Protein AF-0000000068182896 (afdb_homodimer)

Organism: Nitrosomonas europaea (strain ATCC 19718 / CIP 103999 / KCTC 2705 / NBRC 14298) (NCBI:txid228410)

Foldseek 3Di:
DPPPPVCVVVCPDPVNVVVVVVVVVVVVVVVVVVVVVVVVPPCVVVVVVVVVVVVVVVVVVVVVLVVQQVVLVVVVAHGDPRSLVVVCVPDDCPDPSNVVVVVVVVVVVVVVVVVVVVVVVVVVVVVVVVVVVVVVVVVVPPPPPPPPPPPDD/DPPPPVCVVVCPDPVNVVVVVVVVVVVVVVVVVVVVVVVVPPCVVVVVVVVVVVVVVVVVVVVVLVVQQVVLVVVVAHGDPRSLVVVCVPDDCPDPSNVVVVVVVVVVVVVVVVVVVVVVVVVVVVVVVVVVVVVVVVVVVPPPPPPPPPPPD

Sequence (306 aa):
MNNIQTNTRDQDSLEYILQLELDNIRLFLELLEHERNLLAAGNLDDLALLVADKDRLIDQFARLDMRRNRFLNAAGLPEGTQGMNAWVSGSDEESTVARDWEELLGLADLAKQLNQTNAVITSSWLQYTRRTLNALHSAAGRPPLYNTKGQTTMNNIQTNTRDQDSLEYILQLELDNIRLFLELLEHERNLLAAGNLDDLALLVADKDRLIDQFARLDMRRNRFLNAAGLPEGTQGMNAWVSGSDEESTVARDWEELLGLADLAKQLNQTNAVITSSWLQYTRRTLNALHSAAGRPPLYNTKGQTT

Secondary structure (DSSP, 8-state):
--------TTTTSHHHHHHHHHHHHHHHHHHHHHHHHHHHH-THHHHHHHHHHHHHHHHHHHHHHHHHHHHHHHTTPPSHHHHHHHHHHTS-TT-HHHHHHHHHHHHHHHHHHHHHHHHHHHHHHHHHHHHHHHHHHHHHTS-SSTT------/--------TTTTSHHHHHHHHHHHHHHHHHHHHHHHHHHHH-THHHHHHHHHHHHHHHHHHHHHHHHHHHHHHHTTPPSHHHHHHHHHHHS-TT-HHHHHHHHHHHHHHHHHHHHHHHHHHHHHHHHHHHHHHHHHHHHHSS-SSTT------

Structure (mmCIF, N/CA/C/O backbone):
data_AF-0000000068182896-model_v1
#
loop_
_entity.id
_entity.type
_entity.pdbx_description
1 polymer 'Flagella synthesis protein FlgN'
#
loop_
_atom_site.group_PDB
_atom_site.id
_atom_site.type_symbol
_atom_site.label_atom_id
_atom_site.label_alt_id
_atom_site.label_comp_id
_atom_site.label_asym_id
_atom_site.label_entity_id
_atom_site.label_seq_id
_atom_site.pdbx_PDB_ins_code
_atom_site.Cartn_x
_atom_site.Cartn_y
_atom_site.Cartn_z
_atom_site.occupancy
_atom_site.B_iso_or_equiv
_atom_site.auth_seq_id
_atom_site.auth_comp_id
_atom_site.auth_asym_id
_atom_site.auth_atom_id
_atom_site.pdbx_PDB_model_num
ATOM 1 N N . MET A 1 1 ? -26.766 -58 -11.938 1 35.41 1 MET A N 1
ATOM 2 C CA . MET A 1 1 ? -26.219 -56.969 -11.086 1 35.41 1 MET A CA 1
ATOM 3 C C . MET A 1 1 ? -25.078 -56.219 -11.781 1 35.41 1 MET A C 1
ATOM 5 O O . MET A 1 1 ? -24.016 -56.812 -12.047 1 35.41 1 MET A O 1
ATOM 9 N N . ASN A 1 2 ? -25.266 -55.406 -12.812 1 34.06 2 ASN A N 1
ATOM 10 C CA . ASN A 1 2 ? -24.391 -54.75 -13.781 1 34.06 2 ASN A CA 1
ATOM 11 C C . ASN A 1 2 ? -23.312 -53.906 -13.094 1 34.06 2 ASN A C 1
ATOM 13 O O . ASN A 1 2 ? -23.625 -53.062 -12.273 1 34.06 2 ASN A O 1
ATOM 17 N N . ASN A 1 3 ? -22.125 -54.5 -12.711 1 35.47 3 ASN A N 1
ATOM 18 C CA . ASN A 1 3 ? -20.969 -53.938 -12.039 1 35.47 3 ASN A CA 1
ATOM 19 C C . ASN A 1 3 ? -20.594 -52.562 -12.633 1 35.47 3 ASN A C 1
ATOM 21 O O . ASN A 1 3 ? -20.172 -52.469 -13.781 1 35.47 3 ASN A O 1
ATOM 25 N N . ILE A 1 4 ? -21.297 -51.562 -12.438 1 39.84 4 ILE A N 1
ATOM 26 C CA . ILE A 1 4 ? -20.938 -50.188 -12.812 1 39.84 4 ILE A CA 1
ATOM 27 C C . ILE A 1 4 ? -19.453 -49.938 -12.508 1 39.84 4 ILE A C 1
ATOM 29 O O . ILE A 1 4 ? -19.062 -49.844 -11.344 1 39.84 4 ILE A O 1
ATOM 33 N N . GLN A 1 5 ? -18.438 -50.75 -13 1 38.94 5 GLN A N 1
ATOM 34 C CA . GLN A 1 5 ? -17.031 -50.375 -12.93 1 38.94 5 GLN A CA 1
ATOM 35 C C . GLN A 1 5 ? -16.844 -48.875 -13.047 1 38.94 5 GLN A C 1
ATOM 37 O O . GLN A 1 5 ? -17.141 -48.281 -14.086 1 38.94 5 GLN A O 1
ATOM 42 N N . THR A 1 6 ? -17.328 -48.094 -12.156 1 41.66 6 THR A N 1
ATOM 43 C CA . THR A 1 6 ? -17.094 -46.656 -12.039 1 41.66 6 THR A CA 1
ATOM 44 C C . THR A 1 6 ? -15.766 -46.281 -12.688 1 41.66 6 THR A C 1
ATOM 46 O O . THR A 1 6 ? -14.727 -46.875 -12.414 1 41.66 6 THR A O 1
ATOM 49 N N . ASN A 1 7 ? -15.617 -45.969 -14 1 40.72 7 ASN A N 1
ATOM 50 C CA . ASN A 1 7 ? -14.523 -45.688 -14.914 1 40.72 7 ASN A CA 1
ATOM 51 C C . ASN A 1 7 ? -13.43 -44.875 -14.234 1 40.72 7 ASN A C 1
ATOM 53 O O . ASN A 1 7 ? -13.438 -43.625 -14.289 1 40.72 7 ASN A O 1
ATOM 57 N N . THR A 1 8 ? -13.047 -44.969 -13 1 48.25 8 THR A N 1
ATOM 58 C CA . THR A 1 8 ? -11.906 -44.5 -12.203 1 48.25 8 THR A CA 1
ATOM 59 C C . THR A 1 8 ? -10.648 -44.406 -13.062 1 48.25 8 THR A C 1
ATOM 61 O O . THR A 1 8 ? -9.742 -43.625 -12.758 1 48.25 8 THR A O 1
ATOM 64 N N . ARG A 1 9 ? -10.484 -45.375 -14.062 1 53.69 9 ARG A N 1
ATOM 65 C CA . ARG A 1 9 ? -9.391 -45.438 -15.023 1 53.69 9 ARG A CA 1
ATOM 66 C C . ARG A 1 9 ? -9.211 -44.062 -15.703 1 53.69 9 ARG A C 1
ATOM 68 O O . ARG A 1 9 ? -8.078 -43.656 -15.969 1 53.69 9 ARG A O 1
ATOM 75 N N . ASP A 1 10 ? -10.414 -43.344 -15.828 1 65 10 ASP A N 1
ATOM 76 C CA . ASP A 1 10 ? -10.484 -42.125 -16.609 1 65 10 ASP A CA 1
ATOM 77 C C . ASP A 1 10 ? -9.859 -40.969 -15.867 1 65 10 ASP A C 1
ATOM 79 O O . ASP A 1 10 ? -9.109 -40.188 -16.438 1 65 10 ASP A O 1
ATOM 83 N N . GLN A 1 11 ? -9.992 -41.062 -14.406 1 70.69 11 GLN A N 1
ATOM 84 C CA . GLN A 1 11 ? -9.484 -39.938 -13.641 1 70.69 11 GLN A CA 1
ATOM 85 C C . GLN A 1 11 ? -7.977 -40.031 -13.445 1 70.69 11 GLN A C 1
ATOM 87 O O . GLN A 1 11 ? -7.324 -39.062 -13.062 1 70.69 11 GLN A O 1
ATOM 92 N N . ASP A 1 12 ? -7.43 -41.219 -13.789 1 80.75 12 ASP A N 1
ATOM 93 C CA . ASP A 1 12 ? -5.992 -41.438 -13.617 1 80.75 12 ASP A CA 1
ATOM 94 C C . ASP A 1 12 ? -5.27 -41.375 -14.961 1 80.75 12 ASP A C 1
ATOM 96 O O . ASP A 1 12 ? -4.059 -41.594 -15.031 1 80.75 12 ASP A O 1
ATOM 100 N N . SER A 1 13 ? -6.023 -41.062 -16.031 1 89.56 13 SER A N 1
ATOM 101 C CA . SER A 1 13 ? -5.375 -41 -17.344 1 89.56 13 SER A CA 1
ATOM 102 C C . SER A 1 13 ? -4.516 -39.75 -17.453 1 89.56 13 SER A C 1
ATOM 104 O O . SER A 1 13 ? -4.773 -38.75 -16.781 1 89.56 13 SER A O 1
ATOM 106 N N . LEU A 1 14 ? -3.518 -39.875 -18.266 1 92.75 14 LEU A N 1
ATOM 107 C CA . LEU A 1 14 ? -2.635 -38.75 -18.531 1 92.75 14 LEU A CA 1
ATOM 108 C C . LEU A 1 14 ? -3.408 -37.594 -19.141 1 92.75 14 LEU A C 1
ATOM 110 O O . LEU A 1 14 ? -3.146 -36.406 -18.812 1 92.75 14 LEU A O 1
ATOM 114 N N . GLU A 1 15 ? -4.387 -37.938 -20.016 1 91.12 15 GLU A N 1
ATOM 115 C CA . GLU A 1 15 ? -5.23 -36.938 -20.641 1 91.12 15 GLU A CA 1
ATOM 116 C C . GLU A 1 15 ? -6.008 -36.125 -19.594 1 91.12 15 GLU A C 1
ATOM 118 O O . GLU A 1 15 ? -6.086 -34.906 -19.672 1 91.12 15 GLU A O 1
ATOM 123 N N . TYR A 1 16 ? -6.508 -36.781 -18.672 1 92.25 16 TYR A N 1
ATOM 124 C CA . TYR A 1 16 ? -7.297 -36.156 -17.609 1 92.25 16 TYR A CA 1
ATOM 125 C C . TYR A 1 16 ? -6.41 -35.312 -16.719 1 92.25 16 TYR A C 1
ATOM 127 O O . TYR A 1 16 ? -6.758 -34.156 -16.391 1 92.25 16 TYR A O 1
ATOM 135 N N . ILE A 1 17 ? -5.293 -35.781 -16.328 1 94.94 17 ILE A N 1
ATOM 136 C CA . ILE A 1 17 ? -4.359 -35.062 -15.461 1 94.94 17 ILE A CA 1
ATOM 137 C C . ILE A 1 17 ? -3.914 -33.75 -16.141 1 94.94 17 ILE A C 1
ATOM 139 O O . ILE A 1 17 ? -3.896 -32.688 -15.508 1 94.94 17 ILE A O 1
ATOM 143 N N . LEU A 1 18 ? -3.572 -33.844 -17.406 1 95.25 18 LEU A N 1
ATOM 144 C CA . LEU A 1 18 ? -3.117 -32.656 -18.141 1 95.25 18 LEU A CA 1
ATOM 145 C C . LEU A 1 18 ? -4.223 -31.625 -18.234 1 95.25 18 LEU A C 1
ATOM 147 O O . LEU A 1 18 ? -3.955 -30.422 -18.188 1 95.25 18 LEU A O 1
ATOM 151 N N . GLN A 1 19 ? -5.469 -32.094 -18.422 1 93.38 19 GLN A N 1
ATOM 152 C CA . GLN A 1 19 ? -6.586 -31.156 -18.453 1 93.38 19 GLN A CA 1
ATOM 153 C C . GLN A 1 19 ? -6.73 -30.406 -17.125 1 93.38 19 GLN A C 1
ATOM 155 O O . GLN A 1 19 ? -6.977 -29.203 -17.109 1 93.38 19 GLN A O 1
ATOM 160 N N . LEU A 1 20 ? -6.555 -31.109 -16.016 1 93.44 20 LEU A N 1
ATOM 161 C CA . LEU A 1 20 ? -6.59 -30.469 -14.695 1 93.44 20 LEU A CA 1
ATOM 162 C C . LEU A 1 20 ? -5.453 -29.469 -14.539 1 93.44 20 LEU A C 1
ATOM 164 O O . LEU A 1 20 ? -5.641 -28.391 -13.969 1 93.44 20 LEU A O 1
ATOM 168 N N . GLU A 1 21 ? -4.242 -29.844 -15.023 1 95.12 21 GLU A N 1
ATOM 169 C CA . GLU A 1 21 ? -3.094 -28.938 -14.953 1 95.12 21 GLU A CA 1
ATOM 170 C C . GLU A 1 21 ? -3.322 -27.688 -15.789 1 95.12 21 GLU A C 1
ATOM 172 O O . GLU A 1 21 ? -2.975 -26.578 -15.359 1 95.12 21 GLU A O 1
ATOM 177 N N . LEU A 1 22 ? -3.934 -27.906 -16.969 1 95.19 22 LEU A N 1
ATOM 178 C CA . LEU A 1 22 ? -4.242 -26.781 -17.828 1 95.19 22 LEU A CA 1
ATOM 179 C C . LEU A 1 22 ? -5.25 -25.844 -17.156 1 95.19 22 LEU A C 1
ATOM 181 O O . LEU A 1 22 ? -5.074 -24.625 -17.172 1 95.19 22 LEU A O 1
ATOM 185 N N . ASP A 1 23 ? -6.285 -26.438 -16.547 1 94.06 23 ASP A N 1
ATOM 186 C CA . ASP A 1 23 ? -7.277 -25.625 -15.836 1 94.06 23 ASP A CA 1
ATOM 187 C C . ASP A 1 23 ? -6.637 -24.859 -14.688 1 94.06 23 ASP A C 1
ATOM 189 O O . ASP A 1 23 ? -6.914 -23.672 -14.492 1 94.06 23 ASP A O 1
ATOM 193 N N . ASN A 1 24 ? -5.789 -25.516 -13.945 1 95.38 24 ASN A N 1
ATOM 194 C CA . ASN A 1 24 ? -5.117 -24.922 -12.797 1 95.38 24 ASN A CA 1
ATOM 195 C C . ASN A 1 24 ? -4.227 -23.75 -13.219 1 95.38 24 ASN A C 1
ATOM 197 O O . ASN A 1 24 ? -4.25 -22.688 -12.586 1 95.38 24 ASN A O 1
ATOM 201 N N . ILE A 1 25 ? -3.447 -23.906 -14.289 1 94.81 25 ILE A N 1
ATOM 202 C CA . ILE A 1 25 ? -2.502 -22.875 -14.695 1 94.81 25 ILE A CA 1
ATOM 203 C C . ILE A 1 25 ? -3.26 -21.672 -15.266 1 94.81 25 ILE A C 1
ATOM 205 O O . ILE A 1 25 ? -2.834 -20.531 -15.109 1 94.81 25 ILE A O 1
ATOM 209 N N . ARG A 1 26 ? -4.387 -21.969 -15.914 1 94.81 26 ARG A N 1
ATOM 210 C CA . ARG A 1 26 ? -5.199 -20.859 -16.422 1 94.81 26 ARG A CA 1
ATOM 211 C C . ARG A 1 26 ? -5.773 -20.031 -15.281 1 94.81 26 ARG A C 1
ATOM 213 O O . ARG A 1 26 ? -5.793 -18.797 -15.359 1 94.81 26 ARG A O 1
ATOM 220 N N . LEU A 1 27 ? -6.18 -20.688 -14.211 1 93.69 27 LEU A N 1
ATOM 221 C CA . LEU A 1 27 ? -6.641 -19.984 -13.016 1 93.69 27 LEU A CA 1
ATOM 222 C C . LEU A 1 27 ? -5.508 -19.188 -12.391 1 93.69 27 LEU A C 1
ATOM 224 O O . LEU A 1 27 ? -5.715 -18.062 -11.938 1 93.69 27 LEU A O 1
ATOM 228 N N . PHE A 1 28 ? -4.328 -19.734 -12.383 1 93.81 28 PHE A N 1
ATOM 229 C CA . PHE A 1 28 ? -3.164 -19.047 -11.844 1 93.81 28 PHE A CA 1
ATOM 230 C C . PHE A 1 28 ? -2.859 -17.781 -12.641 1 93.81 28 PHE A C 1
ATOM 232 O O . PHE A 1 28 ? -2.582 -16.734 -12.07 1 93.81 28 PHE A O 1
ATOM 239 N N . LEU A 1 29 ? -2.918 -17.906 -13.969 1 93.5 29 LEU A N 1
ATOM 240 C CA . LEU A 1 29 ? -2.672 -16.766 -14.844 1 93.5 29 LEU A CA 1
ATOM 241 C C . LEU A 1 29 ? -3.676 -15.648 -14.578 1 93.5 29 LEU A C 1
ATOM 243 O O . LEU A 1 29 ? -3.312 -14.469 -14.57 1 93.5 29 LEU A O 1
ATOM 247 N N . GLU A 1 30 ? -4.902 -16 -14.312 1 91.81 30 GLU A N 1
ATOM 248 C CA . GLU A 1 30 ? -5.922 -15.023 -13.969 1 91.81 30 GLU A CA 1
ATOM 249 C C . GLU A 1 30 ? -5.586 -14.305 -12.664 1 91.81 30 GLU A C 1
ATOM 251 O O . GLU A 1 30 ? -5.758 -13.094 -12.555 1 91.81 30 GLU A O 1
ATOM 256 N N . LEU A 1 31 ? -5.09 -15.078 -11.695 1 90 31 LEU A N 1
ATOM 257 C CA . LEU A 1 31 ? -4.711 -14.5 -10.414 1 90 31 LEU A CA 1
ATOM 258 C C . LEU A 1 31 ? -3.539 -13.539 -10.578 1 90 31 LEU A C 1
ATOM 260 O O . LEU A 1 31 ? -3.49 -12.492 -9.922 1 90 31 LEU A O 1
ATOM 264 N N . LEU A 1 32 ? -2.582 -13.906 -11.484 1 88.69 32 LEU A N 1
ATOM 265 C CA . LEU A 1 32 ? -1.431 -13.039 -11.719 1 88.69 32 LEU A CA 1
ATOM 266 C C . LEU A 1 32 ? -1.86 -11.727 -12.359 1 88.69 32 LEU A C 1
ATOM 268 O O . LEU A 1 32 ? -1.315 -10.664 -12.039 1 88.69 32 LEU A O 1
ATOM 272 N N . GLU A 1 33 ? -2.818 -11.828 -13.219 1 88.19 33 GLU A N 1
ATOM 273 C CA . GLU A 1 33 ? -3.357 -10.617 -13.836 1 88.19 33 GLU A CA 1
ATOM 274 C C . GLU A 1 33 ? -4.078 -9.75 -12.805 1 88.19 33 GLU A C 1
ATOM 276 O O . GLU A 1 33 ? -3.936 -8.523 -12.805 1 88.19 33 GLU A O 1
ATOM 281 N N . HIS A 1 34 ? -4.836 -10.383 -11.977 1 85.06 34 HIS A N 1
ATOM 282 C CA . HIS A 1 34 ? -5.52 -9.68 -10.898 1 85.06 34 HIS A CA 1
ATOM 283 C C . HIS A 1 34 ? -4.527 -8.992 -9.969 1 85.06 34 HIS A C 1
ATOM 285 O O . HIS A 1 34 ? -4.734 -7.844 -9.57 1 85.06 34 HIS A O 1
ATOM 291 N N . GLU A 1 35 ? -3.432 -9.727 -9.641 1 82.06 35 GLU A N 1
ATOM 292 C CA . GLU A 1 35 ? -2.361 -9.18 -8.812 1 82.06 35 GLU A CA 1
ATOM 293 C C . GLU A 1 35 ? -1.771 -7.918 -9.445 1 82.06 35 GLU A C 1
ATOM 295 O O . GLU A 1 35 ? -1.598 -6.906 -8.766 1 82.06 35 GLU A O 1
ATOM 300 N N . ARG A 1 36 ? -1.521 -7.969 -10.711 1 82.44 36 ARG A N 1
ATOM 301 C CA . ARG A 1 36 ? -0.965 -6.824 -11.422 1 82.44 36 ARG A CA 1
ATOM 302 C C . ARG A 1 36 ? -1.894 -5.621 -11.336 1 82.44 36 ARG A C 1
ATOM 304 O O . ARG A 1 36 ? -1.44 -4.496 -11.109 1 82.44 36 ARG A O 1
ATOM 311 N N . ASN A 1 37 ? -3.154 -5.84 -11.445 1 79.06 37 ASN A N 1
ATOM 312 C CA . ASN A 1 37 ? -4.141 -4.766 -11.375 1 79.06 37 ASN A CA 1
ATOM 313 C C . ASN A 1 37 ? -4.18 -4.129 -9.992 1 79.06 37 ASN A C 1
ATOM 315 O O . ASN A 1 37 ? -4.309 -2.908 -9.867 1 79.06 37 ASN A O 1
ATOM 319 N N . LEU A 1 38 ? -4.109 -4.953 -8.945 1 74.88 38 LEU A N 1
ATOM 320 C CA . LEU A 1 38 ? -4.117 -4.461 -7.57 1 74.88 38 LEU A CA 1
ATOM 321 C C . LEU A 1 38 ? -2.873 -3.623 -7.289 1 74.88 38 LEU A C 1
ATOM 323 O O . LEU A 1 38 ? -2.951 -2.594 -6.613 1 74.88 38 LEU A O 1
ATOM 327 N N . LEU A 1 39 ? -1.75 -4.062 -7.793 1 70.75 39 LEU A N 1
ATOM 328 C CA . LEU A 1 39 ? -0.487 -3.363 -7.594 1 70.75 39 LEU A CA 1
ATOM 329 C C . LEU A 1 39 ? -0.481 -2.029 -8.336 1 70.75 39 LEU A C 1
ATOM 331 O O . LEU A 1 39 ? 0.09 -1.049 -7.852 1 70.75 39 LEU A O 1
ATOM 335 N N . ALA A 1 40 ? -1.076 -1.956 -9.461 1 66.88 40 ALA A N 1
ATOM 336 C CA . ALA A 1 40 ? -1.135 -0.744 -10.273 1 66.88 40 ALA A CA 1
ATOM 337 C C . ALA A 1 40 ? -2.09 0.279 -9.664 1 66.88 40 ALA A C 1
ATOM 339 O O . ALA A 1 40 ? -1.914 1.486 -9.844 1 66.88 40 ALA A O 1
ATOM 340 N N . ALA A 1 41 ? -3.117 -0.186 -9.062 1 60.28 41 ALA A N 1
ATOM 341 C CA . ALA A 1 41 ? -4.141 0.689 -8.5 1 60.28 41 ALA A CA 1
ATOM 342 C C . ALA A 1 41 ? -3.664 1.312 -7.188 1 60.28 41 ALA A C 1
ATOM 344 O O . ALA A 1 41 ? -4.297 2.234 -6.668 1 60.28 41 ALA A O 1
ATOM 345 N N . GLY A 1 42 ? -2.631 0.814 -6.613 1 57.47 42 GLY A N 1
ATOM 346 C CA . GLY A 1 42 ? -2.191 1.319 -5.32 1 57.47 42 GLY A CA 1
ATOM 347 C C . GLY A 1 42 ? -2.094 2.832 -5.273 1 57.47 42 GLY A C 1
ATOM 348 O O . GLY A 1 42 ? -1.621 3.459 -6.223 1 57.47 42 GLY A O 1
ATOM 349 N N . ASN A 1 43 ? -2.939 3.479 -4.48 1 61.78 43 ASN A N 1
ATOM 350 C CA . ASN A 1 43 ? -3.195 4.875 -4.145 1 61.78 43 ASN A CA 1
ATOM 351 C C . ASN A 1 43 ? -1.944 5.562 -3.605 1 61.78 43 ASN A C 1
ATOM 353 O O . ASN A 1 43 ? -2.035 6.586 -2.928 1 61.78 43 ASN A O 1
ATOM 357 N N . LEU A 1 44 ? -0.762 5.121 -4.016 1 61.81 44 LEU A N 1
ATOM 358 C CA . LEU A 1 44 ? 0.466 5.695 -3.473 1 61.81 44 LEU A CA 1
ATOM 359 C C . LEU A 1 44 ? 0.664 7.125 -3.971 1 61.81 44 LEU A C 1
ATOM 361 O O . LEU A 1 44 ? 1.156 7.98 -3.232 1 61.81 44 LEU A O 1
ATOM 365 N N . ASP A 1 45 ? 0.203 7.293 -5.191 1 66.94 45 ASP A N 1
ATOM 366 C CA . ASP A 1 45 ? 0.321 8.641 -5.73 1 66.94 45 ASP A CA 1
ATOM 367 C C . ASP A 1 45 ? -0.545 9.625 -4.945 1 66.94 45 ASP A C 1
ATOM 369 O O . ASP A 1 45 ? -0.118 10.742 -4.66 1 66.94 45 ASP A O 1
ATOM 373 N N . ASP A 1 46 ? -1.657 9.125 -4.582 1 72.94 46 ASP A N 1
ATOM 374 C CA . ASP A 1 46 ? -2.551 9.969 -3.795 1 72.94 46 ASP A CA 1
ATOM 375 C C . ASP A 1 46 ? -1.957 10.266 -2.418 1 72.94 46 ASP A C 1
ATOM 377 O O . ASP A 1 46 ? -2.1 11.375 -1.899 1 72.94 46 ASP A O 1
ATOM 381 N N . LEU A 1 47 ? -1.17 9.336 -1.98 1 71.94 47 LEU A N 1
ATOM 382 C CA . LEU A 1 47 ? -0.55 9.523 -0.673 1 71.94 47 LEU A CA 1
ATOM 383 C C . LEU A 1 47 ? 0.604 10.516 -0.755 1 71.94 47 LEU A C 1
ATOM 385 O O . LEU A 1 47 ? 0.784 11.344 0.143 1 71.94 47 LEU A O 1
ATOM 389 N N . ALA A 1 48 ? 1.298 10.438 -1.796 1 71.56 48 ALA A N 1
ATOM 390 C CA . ALA A 1 48 ? 2.408 11.367 -1.99 1 71.56 48 ALA A CA 1
ATOM 391 C C . ALA A 1 48 ? 1.906 12.805 -2.113 1 71.56 48 ALA A C 1
ATOM 393 O O . ALA A 1 48 ? 2.496 13.727 -1.544 1 71.56 48 ALA A O 1
ATOM 394 N N . LEU A 1 49 ? 0.799 12.953 -2.848 1 78.94 49 LEU A N 1
ATOM 395 C CA . LEU A 1 49 ? 0.201 14.281 -2.996 1 7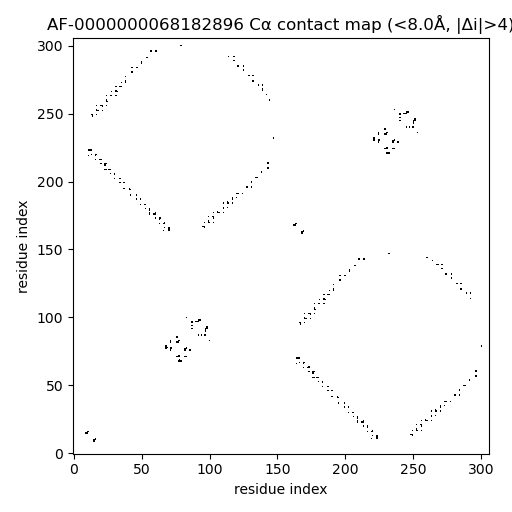8.94 49 LEU A CA 1
ATOM 396 C C . LEU A 1 49 ? -0.329 14.789 -1.66 1 78.94 49 LEU A C 1
ATOM 398 O O . LEU A 1 49 ? -0.175 15.969 -1.337 1 78.94 49 LEU A O 1
ATOM 402 N N . LEU A 1 50 ? -0.856 13.891 -0.895 1 82.31 50 LEU A N 1
ATOM 403 C CA . LEU A 1 50 ? -1.374 14.234 0.424 1 82.31 50 LEU A CA 1
ATOM 404 C C . LEU A 1 50 ? -0.25 14.688 1.348 1 82.31 50 LEU A C 1
ATOM 406 O O . LEU A 1 50 ? -0.398 15.68 2.076 1 82.31 50 LEU A O 1
ATOM 410 N N . VAL A 1 51 ? 0.874 14.086 1.292 1 77.38 51 VAL A N 1
ATOM 411 C CA . VAL A 1 51 ? 2.023 14.43 2.123 1 77.38 51 VAL A CA 1
ATOM 412 C C . VAL A 1 51 ? 2.541 15.812 1.744 1 77.38 51 VAL A C 1
ATOM 414 O O . VAL A 1 51 ? 2.826 16.641 2.617 1 77.38 51 VAL A O 1
ATOM 417 N N . ALA A 1 52 ? 2.539 16.062 0.478 1 81.75 52 ALA A N 1
ATOM 418 C CA . ALA A 1 52 ? 2.996 17.359 -0.001 1 81.75 52 ALA A CA 1
ATOM 419 C C . ALA A 1 52 ? 2.053 18.469 0.447 1 81.75 52 ALA A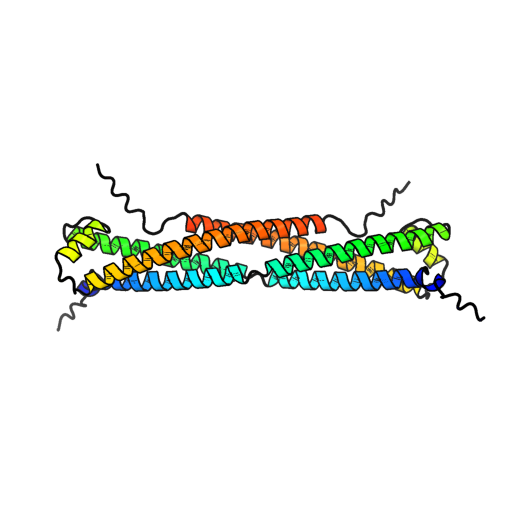 C 1
ATOM 421 O O . ALA A 1 52 ? 2.498 19.547 0.862 1 81.75 52 ALA A O 1
ATOM 422 N N . ASP A 1 53 ? 0.799 18.172 0.358 1 86.69 53 ASP A N 1
ATOM 423 C CA . ASP A 1 53 ? -0.2 19.141 0.78 1 86.69 53 ASP A CA 1
ATOM 424 C C . ASP A 1 53 ? -0.112 19.406 2.283 1 86.69 53 ASP A C 1
ATOM 426 O O . ASP A 1 53 ? -0.21 20.547 2.725 1 86.69 53 ASP A O 1
ATOM 430 N N . LYS A 1 54 ? 0.155 18.406 3.027 1 86.44 54 LYS A N 1
ATOM 431 C CA . LYS A 1 54 ? 0.301 18.562 4.469 1 86.44 54 LYS A CA 1
ATOM 432 C C . LYS A 1 54 ? 1.529 19.406 4.809 1 86.44 54 LYS A C 1
ATOM 434 O O . LYS A 1 54 ? 1.474 20.266 5.68 1 86.44 54 LYS A O 1
ATOM 439 N N . ASP A 1 55 ? 2.598 19.141 4.078 1 83 55 ASP A N 1
ATOM 440 C CA . ASP A 1 55 ? 3.834 19.891 4.289 1 83 55 ASP A CA 1
ATOM 441 C C . ASP A 1 55 ? 3.633 21.375 4.004 1 83 55 ASP A C 1
ATOM 443 O O . ASP A 1 55 ? 4.133 22.234 4.742 1 83 55 ASP A O 1
ATOM 447 N N . ARG A 1 56 ? 2.906 21.625 2.959 1 88.94 56 ARG A N 1
ATOM 448 C CA . ARG A 1 56 ? 2.623 23.016 2.592 1 88.94 56 ARG A CA 1
ATOM 449 C C . ARG A 1 56 ? 1.821 23.719 3.682 1 88.94 56 ARG A C 1
ATOM 451 O O . ARG A 1 56 ? 2.121 24.859 4.043 1 88.94 56 ARG A O 1
ATOM 458 N N . LEU A 1 57 ? 0.863 23.031 4.23 1 91.38 57 LEU A N 1
ATOM 459 C CA . LEU A 1 57 ? 0.015 23.625 5.262 1 91.38 57 LEU A CA 1
ATOM 460 C C . LEU A 1 57 ? 0.783 23.781 6.57 1 91.38 57 LEU A C 1
ATOM 462 O O . LEU A 1 57 ? 0.568 24.75 7.305 1 91.38 57 LEU A O 1
ATOM 466 N N . ILE A 1 58 ? 1.744 22.938 6.84 1 88.56 58 ILE A N 1
ATOM 467 C CA . ILE A 1 58 ? 2.582 23.016 8.031 1 88.56 58 ILE A CA 1
ATOM 468 C C . ILE A 1 58 ? 3.521 24.219 7.918 1 88.56 58 ILE A C 1
ATOM 470 O O . ILE A 1 58 ? 3.699 24.969 8.883 1 88.56 58 ILE A O 1
ATOM 474 N N . ASP A 1 59 ? 4.055 24.344 6.727 1 89.44 59 ASP A N 1
ATOM 475 C CA . ASP A 1 59 ? 4.895 25.516 6.473 1 89.44 59 ASP A CA 1
ATOM 476 C C . ASP A 1 59 ? 4.105 26.812 6.656 1 89.44 59 ASP A C 1
ATOM 478 O O . ASP A 1 59 ? 4.605 27.766 7.234 1 89.44 59 ASP A O 1
ATOM 482 N N . GLN A 1 60 ? 2.875 26.828 6.137 1 92.62 60 GLN A N 1
ATOM 483 C CA . GLN A 1 60 ? 2.012 28 6.281 1 92.62 60 GLN A CA 1
ATOM 484 C C . GLN A 1 60 ? 1.692 28.266 7.75 1 92.62 60 GLN A C 1
ATOM 486 O O . GLN A 1 60 ? 1.628 29.422 8.18 1 92.62 60 GLN A O 1
ATOM 491 N N . PHE A 1 61 ? 1.53 27.25 8.523 1 92.06 61 PHE A N 1
ATOM 492 C CA . PHE A 1 61 ? 1.303 27.391 9.961 1 92.06 61 PHE A CA 1
ATOM 493 C C . PHE A 1 61 ? 2.477 28.078 10.625 1 92.06 61 PHE A C 1
ATOM 495 O O . PHE A 1 61 ? 2.285 29 11.438 1 92.06 61 PHE A O 1
ATOM 502 N N . ALA A 1 62 ? 3.686 27.672 10.273 1 91.25 62 ALA A N 1
ATOM 503 C CA . ALA A 1 62 ? 4.891 28.266 10.852 1 91.25 62 ALA A CA 1
ATOM 504 C C . ALA A 1 62 ? 5.004 29.75 10.516 1 91.25 62 ALA A C 1
ATOM 506 O O . ALA A 1 62 ? 5.34 30.562 11.383 1 91.25 62 ALA A O 1
ATOM 507 N N . ARG A 1 63 ? 4.656 30.062 9.336 1 93.56 63 ARG A N 1
ATOM 508 C CA . ARG A 1 63 ? 4.727 31.453 8.906 1 93.56 63 ARG A CA 1
ATOM 509 C C . ARG A 1 63 ? 3.699 32.312 9.641 1 93.56 63 ARG A C 1
ATOM 511 O O . ARG A 1 63 ? 4.004 33.406 10.07 1 93.56 63 ARG A O 1
ATOM 518 N N . LEU A 1 64 ? 2.527 31.734 9.781 1 94 64 LEU A N 1
ATOM 519 C CA . LEU A 1 64 ? 1.462 32.469 10.453 1 94 64 LEU A CA 1
ATOM 520 C C . LEU A 1 64 ? 1.749 32.594 11.938 1 94 64 LEU A C 1
ATOM 522 O O . LEU A 1 64 ? 1.444 33.625 12.547 1 94 64 LEU A O 1
ATOM 526 N N . ASP A 1 65 ? 2.32 31.594 12.5 1 93.5 65 ASP A N 1
ATOM 527 C CA . ASP A 1 65 ? 2.756 31.641 13.891 1 93.5 65 ASP A CA 1
ATOM 528 C C . ASP A 1 65 ? 3.789 32.75 14.102 1 93.5 65 ASP A C 1
ATOM 530 O O . ASP A 1 65 ? 3.711 33.5 15.07 1 93.5 65 ASP A O 1
ATOM 534 N N . MET A 1 66 ? 4.734 32.844 13.195 1 94.06 66 MET A N 1
ATOM 535 C CA . MET A 1 66 ? 5.754 33.875 13.266 1 94.06 66 MET A CA 1
ATOM 536 C C . MET A 1 66 ? 5.129 35.281 13.164 1 94.06 66 MET A C 1
ATOM 538 O O . MET A 1 66 ? 5.52 36.188 13.891 1 94.06 66 MET A O 1
ATOM 542 N N . ARG A 1 67 ? 4.164 35.375 12.32 1 94.62 67 ARG A N 1
ATOM 543 C CA . ARG A 1 67 ? 3.459 36.656 12.164 1 94.62 67 ARG A CA 1
ATOM 544 C C . ARG A 1 67 ? 2.715 37.031 13.438 1 94.62 67 ARG A C 1
ATOM 546 O O . ARG A 1 67 ? 2.748 38.188 13.875 1 94.62 67 ARG A O 1
ATOM 553 N N . ARG A 1 68 ? 2.051 36.031 14.008 1 95.56 68 ARG A N 1
ATOM 554 C CA . ARG A 1 68 ? 1.325 36.281 15.25 1 95.56 68 ARG A CA 1
ATOM 555 C C . ARG A 1 68 ? 2.275 36.688 16.359 1 95.56 68 ARG A C 1
ATOM 557 O O . ARG A 1 68 ? 1.999 37.656 17.094 1 95.56 68 ARG A O 1
ATOM 564 N N . ASN A 1 69 ? 3.455 36.094 16.391 1 95.38 69 ASN A N 1
ATOM 565 C CA . ASN A 1 69 ? 4.434 36.406 17.438 1 95.38 69 ASN A CA 1
ATOM 566 C C . ASN A 1 69 ? 5.059 37.781 17.219 1 95.38 69 ASN A C 1
ATOM 568 O O . ASN A 1 69 ? 5.352 38.469 18.188 1 95.38 69 ASN A O 1
ATOM 572 N N . ARG A 1 70 ? 5.23 38.125 16.016 1 95.19 70 ARG A N 1
ATOM 573 C CA . ARG A 1 70 ? 5.727 39.469 15.727 1 95.19 70 ARG A CA 1
ATOM 574 C C . ARG A 1 70 ? 4.75 40.531 16.234 1 95.19 70 ARG A C 1
ATOM 576 O O . ARG A 1 70 ? 5.16 41.562 16.797 1 95.19 70 ARG A O 1
ATOM 583 N N . PHE A 1 71 ? 3.49 40.281 16.031 1 94.56 71 PHE A N 1
ATOM 584 C CA . PHE A 1 71 ? 2.461 41.188 16.531 1 94.56 71 PHE A CA 1
ATOM 585 C C . PHE A 1 71 ? 2.521 41.312 18.047 1 94.56 71 PHE A C 1
ATOM 587 O O . PHE A 1 71 ? 2.51 42.406 18.594 1 94.56 71 PHE A O 1
ATOM 594 N N . LEU A 1 72 ? 2.609 40.156 18.672 1 94.94 72 LEU A N 1
ATOM 595 C CA . LEU A 1 72 ? 2.641 40.156 20.125 1 94.94 72 LEU A CA 1
ATOM 596 C C . LEU A 1 72 ? 3.871 40.875 20.656 1 94.94 72 LEU A C 1
ATOM 598 O O . LEU A 1 72 ? 3.77 41.656 21.594 1 94.94 72 LEU A O 1
ATOM 602 N N . ASN A 1 73 ? 4.996 40.625 19.984 1 95.56 73 ASN A N 1
ATOM 603 C CA . ASN A 1 73 ? 6.23 41.312 20.391 1 95.56 73 ASN A CA 1
ATOM 604 C C . ASN A 1 73 ? 6.113 42.812 20.266 1 95.56 73 ASN A C 1
ATOM 606 O O . ASN A 1 73 ? 6.543 43.562 21.156 1 95.56 73 ASN A O 1
ATOM 610 N N . ALA A 1 74 ? 5.512 43.219 19.234 1 95.06 74 ALA A N 1
ATOM 611 C CA . ALA A 1 74 ? 5.312 44.656 19 1 95.06 74 ALA A CA 1
ATOM 612 C C . ALA A 1 74 ? 4.406 45.25 20.078 1 95.06 74 ALA A C 1
ATOM 614 O O . ALA A 1 74 ? 4.535 46.438 20.406 1 95.06 74 ALA A O 1
ATOM 615 N N . ALA A 1 75 ? 3.525 44.438 20.672 1 92.62 75 ALA A N 1
ATOM 616 C CA . ALA A 1 75 ? 2.596 44.875 21.703 1 92.62 75 ALA A CA 1
ATOM 617 C C . ALA A 1 75 ? 3.205 44.75 23.094 1 92.62 75 ALA A C 1
ATOM 619 O O . ALA A 1 75 ? 2.547 45 24.109 1 92.62 75 ALA A O 1
ATOM 620 N N . GLY A 1 76 ? 4.48 44.219 23.188 1 96 76 GLY A N 1
ATOM 621 C CA . GLY A 1 76 ? 5.164 44.062 24.453 1 96 76 GLY A CA 1
ATOM 622 C C . GLY A 1 76 ? 4.766 42.812 25.203 1 96 76 GLY A C 1
ATOM 623 O O . GLY A 1 76 ? 4.91 42.719 26.422 1 96 76 GLY A O 1
ATOM 624 N N . LEU A 1 77 ? 4.133 41.938 24.453 1 95.62 77 LEU A N 1
ATOM 625 C CA . LEU A 1 77 ? 3.67 40.688 25.078 1 95.62 77 LEU A CA 1
ATOM 626 C C . LEU A 1 77 ? 4.598 39.531 24.719 1 95.62 77 LEU A C 1
ATOM 628 O O . LEU A 1 77 ? 5.27 39.562 23.688 1 95.62 77 LEU A O 1
ATOM 632 N N . PRO A 1 78 ? 4.59 38.438 25.594 1 95.81 78 PRO A N 1
ATOM 633 C CA . PRO A 1 78 ? 5.359 37.219 25.234 1 95.81 78 PRO A CA 1
ATOM 634 C C . PRO A 1 78 ? 4.793 36.5 24.016 1 95.81 78 PRO A C 1
ATOM 636 O O . PRO A 1 78 ? 3.633 36.719 23.656 1 95.81 78 PRO A O 1
ATOM 639 N N . GLU A 1 79 ? 5.641 35.781 23.438 1 95.38 79 GLU A N 1
ATOM 640 C CA . GLU A 1 79 ? 5.203 34.969 22.297 1 95.38 79 GLU A CA 1
ATOM 641 C C . GLU A 1 79 ? 4.312 33.812 22.75 1 95.38 79 GLU A C 1
ATOM 643 O O . GLU A 1 79 ? 4.266 33.5 23.938 1 95.38 79 GLU A O 1
ATOM 648 N N . GLY A 1 80 ? 3.57 33.281 21.812 1 93.69 80 GLY A N 1
ATOM 649 C CA . GLY A 1 80 ? 2.838 32.031 22.016 1 93.69 80 GLY A CA 1
ATOM 650 C C . GLY A 1 80 ? 1.587 32.219 22.859 1 93.69 80 GLY A C 1
ATOM 651 O O . GLY A 1 80 ? 0.979 33.281 22.859 1 93.69 80 GLY A O 1
ATOM 652 N N . THR A 1 81 ? 1.194 31.156 23.453 1 94.06 81 THR A N 1
ATOM 653 C CA . THR A 1 81 ? -0.067 31.078 24.172 1 94.06 81 THR A CA 1
ATOM 654 C C . THR A 1 81 ? -0.092 32.062 25.328 1 94.06 81 THR A C 1
ATOM 656 O O . THR A 1 81 ? -1.124 32.688 25.609 1 94.06 81 THR A O 1
ATOM 659 N N . GLN A 1 82 ? 1.03 32.25 25.984 1 94.38 82 GLN A N 1
ATOM 660 C CA . GLN A 1 82 ? 1.095 33.188 27.094 1 94.38 82 GLN A CA 1
ATOM 661 C C . GLN A 1 82 ? 0.758 34.594 26.641 1 94.38 82 GLN A C 1
ATOM 663 O O . GLN A 1 82 ? -0.024 35.312 27.281 1 94.38 82 GLN A O 1
ATOM 668 N N . GLY A 1 83 ? 1.415 34.969 25.516 1 96 83 GLY A N 1
ATOM 669 C CA . GLY A 1 83 ? 1.131 36.281 24.969 1 96 83 GLY A CA 1
ATOM 670 C C . GLY A 1 83 ? -0.302 36.438 24.5 1 96 83 GLY A C 1
ATOM 671 O O . GLY A 1 83 ? -0.933 37.469 24.734 1 96 83 GLY A O 1
ATOM 672 N N . MET A 1 84 ? -0.81 35.438 23.891 1 95.38 84 MET A N 1
ATOM 673 C CA . MET A 1 84 ? -2.191 35.469 23.422 1 95.38 84 MET A CA 1
ATOM 674 C C . MET A 1 84 ? -3.166 35.531 24.594 1 95.38 84 MET A C 1
ATOM 676 O O . MET A 1 84 ? -4.125 36.312 24.547 1 95.38 84 MET A O 1
ATOM 680 N N . ASN A 1 85 ? -2.922 34.781 25.609 1 93.19 85 ASN A N 1
ATOM 681 C CA . ASN A 1 85 ? -3.779 34.844 26.797 1 93.19 85 ASN A CA 1
ATOM 682 C C . ASN A 1 85 ? -3.762 36.219 27.453 1 93.19 85 ASN A C 1
ATOM 684 O O . ASN A 1 85 ? -4.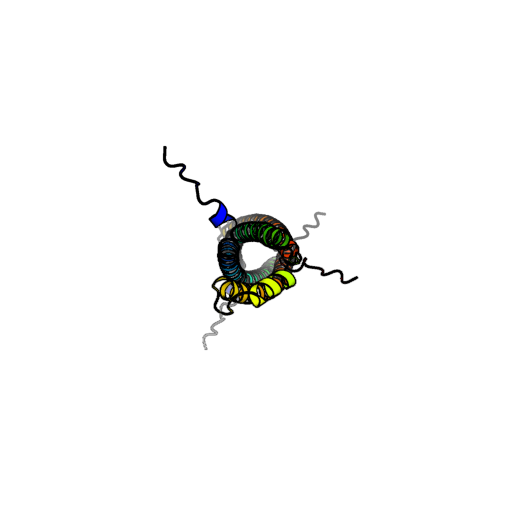801 36.719 27.891 1 93.19 85 ASN A O 1
ATOM 688 N N . ALA A 1 86 ? -2.605 36.781 27.516 1 93.69 86 ALA A N 1
ATOM 689 C CA . ALA A 1 86 ? -2.486 38.125 28.062 1 93.69 86 ALA A CA 1
ATOM 690 C C . ALA A 1 86 ? -3.295 39.125 27.234 1 93.69 86 ALA A C 1
ATOM 692 O O . ALA A 1 86 ? -3.973 40 27.781 1 93.69 86 ALA A O 1
ATOM 693 N N . TRP A 1 87 ? -3.195 38.969 25.906 1 92.69 87 TRP A N 1
ATOM 694 C CA . TRP A 1 87 ? -3.938 39.844 25 1 92.69 87 TRP A CA 1
ATOM 695 C C . TRP A 1 87 ? -5.441 39.719 25.219 1 92.69 87 TRP A C 1
ATOM 697 O O . TRP A 1 87 ? -6.156 40.719 25.359 1 92.69 87 TRP A O 1
ATOM 707 N N . VAL A 1 88 ? -5.918 38.531 25.25 1 91.75 88 VAL A N 1
ATOM 708 C CA . VAL A 1 88 ? -7.34 38.219 25.359 1 91.75 88 VAL A CA 1
ATOM 709 C C . VAL A 1 88 ? -7.863 38.656 26.719 1 91.75 88 VAL A C 1
ATOM 711 O O . VAL A 1 88 ? -9 39.125 26.844 1 91.75 88 VAL A O 1
ATOM 714 N N . SER A 1 89 ? -7.027 38.5 27.75 1 89.56 89 SER A N 1
ATOM 715 C CA . SER A 1 89 ? -7.434 38.875 29.094 1 89.56 89 SER A CA 1
ATOM 716 C C . SER A 1 89 ? -7.641 40.406 29.172 1 89.56 89 SER A C 1
ATOM 718 O O . SER A 1 89 ? -8.422 40.875 30 1 89.56 89 SER A O 1
ATOM 720 N N . GLY A 1 90 ? -6.852 41.125 28.344 1 84.31 90 GLY A N 1
ATOM 721 C CA . GLY A 1 90 ? -6.973 42.562 28.344 1 84.31 90 GLY A CA 1
ATOM 722 C C . GLY A 1 90 ? -8.086 43.062 27.438 1 84.31 90 GLY A C 1
ATOM 723 O O . GLY A 1 90 ? -8.383 44.281 27.422 1 84.31 90 GLY A O 1
ATOM 724 N N . SER A 1 91 ? -8.594 42.156 26.719 1 78.12 91 SER A N 1
ATOM 725 C CA . SER A 1 91 ? -9.664 42.5 25.781 1 78.12 91 SER A CA 1
ATOM 726 C C . SER A 1 91 ? -11.016 42 26.281 1 78.12 91 SER A C 1
ATOM 728 O O . SER A 1 91 ? -11.086 41.281 27.281 1 78.12 91 SER A O 1
ATOM 730 N N . ASP A 1 92 ? -12.148 42.562 25.641 1 75.56 92 ASP A N 1
ATOM 731 C CA . ASP A 1 92 ? -13.469 42.031 25.969 1 75.56 92 ASP A CA 1
ATOM 732 C C . ASP A 1 92 ? -13.57 40.562 25.625 1 75.56 92 ASP A C 1
ATOM 734 O O . ASP A 1 92 ? -13.117 40.125 24.562 1 75.56 92 ASP A O 1
ATOM 738 N N . GLU A 1 93 ? -13.922 39.812 26.625 1 68.06 93 GLU A N 1
ATOM 739 C CA . GLU A 1 93 ? -14.039 38.344 26.469 1 68.06 93 GLU A CA 1
ATOM 740 C C . GLU A 1 93 ? -14.812 38 25.203 1 68.06 93 GLU A C 1
ATOM 742 O O . GLU A 1 93 ? -14.562 36.938 24.594 1 68.06 93 GLU A O 1
ATOM 747 N N . GLU A 1 94 ? -15.586 38.969 24.875 1 73.12 94 GLU A N 1
ATOM 748 C CA . GLU A 1 94 ? -16.438 38.688 23.734 1 73.12 94 GLU A CA 1
ATOM 749 C C . GLU A 1 94 ? -15.82 39.188 22.438 1 73.12 94 GLU A C 1
ATOM 751 O O . GLU A 1 94 ? -16.469 39.156 21.375 1 73.12 94 GLU A O 1
ATOM 756 N N . SER A 1 95 ? -14.531 39.438 22.547 1 85.56 95 SER A N 1
ATOM 757 C CA . SER A 1 95 ? -13.906 39.938 21.328 1 85.56 95 SER A CA 1
ATOM 758 C C . SER A 1 95 ? -13.734 38.844 20.281 1 85.56 95 SER A C 1
ATOM 760 O O . SER A 1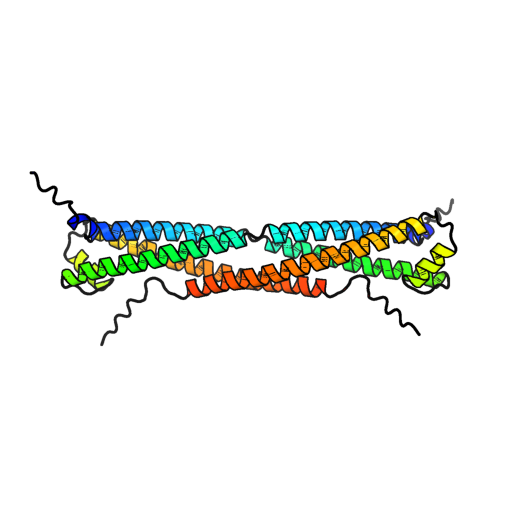 95 ? -13.648 37.656 20.625 1 85.56 95 SER A O 1
ATOM 762 N N . THR A 1 96 ? -13.789 39.219 19.047 1 89.19 96 THR A N 1
ATOM 763 C CA . THR A 1 96 ? -13.578 38.344 17.922 1 89.19 96 THR A CA 1
ATOM 764 C C . THR A 1 96 ? -12.25 37.594 18.062 1 89.19 96 THR A C 1
ATOM 766 O O . THR A 1 96 ? -12.172 36.406 17.797 1 89.19 96 THR A O 1
ATOM 769 N N . VAL A 1 97 ? -11.305 38.281 18.609 1 93 97 VAL A N 1
ATOM 770 C CA . VAL A 1 97 ? -9.977 37.688 18.766 1 93 97 VAL A CA 1
ATOM 771 C C . VAL A 1 97 ? -10.023 36.562 19.812 1 93 97 VAL A C 1
ATOM 773 O O . VAL A 1 97 ? -9.461 35.5 19.609 1 93 97 VAL A O 1
ATOM 776 N N . ALA A 1 98 ? -10.695 36.875 20.938 1 92.81 98 ALA A N 1
ATOM 777 C CA . ALA A 1 98 ? -10.797 35.875 22 1 92.81 98 ALA A CA 1
ATOM 778 C C . ALA A 1 98 ? -11.516 34.625 21.5 1 92.81 98 ALA A C 1
ATOM 780 O O . ALA A 1 98 ? -11.062 33.5 21.75 1 92.81 98 ALA A O 1
ATOM 781 N N . ARG A 1 99 ? -12.547 34.781 20.812 1 92 99 ARG A N 1
ATOM 782 C CA . ARG A 1 99 ? -13.32 33.656 20.281 1 92 99 ARG A CA 1
ATOM 783 C C . ARG A 1 99 ? -12.508 32.844 19.266 1 92 99 ARG A C 1
ATOM 785 O O . ARG A 1 99 ? -12.469 31.625 19.328 1 92 99 ARG A O 1
ATOM 792 N N . ASP A 1 100 ? -11.859 33.625 18.359 1 93.81 100 ASP A N 1
ATOM 793 C CA . ASP A 1 100 ? -11.078 32.938 17.312 1 93.81 100 ASP A CA 1
ATOM 794 C C . ASP A 1 100 ? -9.898 32.188 17.906 1 93.81 100 ASP A C 1
ATOM 796 O O . ASP A 1 100 ? -9.547 31.109 17.438 1 93.81 100 ASP A O 1
ATOM 800 N N . TRP A 1 101 ? -9.312 32.719 18.953 1 95 101 TRP A N 1
ATOM 801 C CA . TRP A 1 101 ? -8.18 32.094 19.594 1 95 101 TRP A CA 1
ATOM 802 C C . TRP A 1 101 ? -8.609 30.797 20.281 1 95 101 TRP A C 1
ATOM 804 O O . TRP A 1 101 ? -7.969 29.75 20.125 1 95 101 TRP A O 1
ATOM 814 N N . GLU A 1 102 ? -9.695 30.859 20.969 1 92.81 102 GLU A N 1
ATOM 815 C CA . GLU A 1 102 ? -10.227 29.672 21.609 1 92.81 102 GLU A CA 1
ATOM 816 C C . GLU A 1 102 ? -10.562 28.578 20.594 1 92.81 102 GLU A C 1
ATOM 818 O O . GLU A 1 102 ? -10.258 27.406 20.812 1 92.81 102 GLU A O 1
ATOM 823 N N . GLU A 1 103 ? -11.156 29.016 19.531 1 94.44 103 GLU A N 1
ATOM 824 C CA . GLU A 1 103 ? -11.484 28.062 18.469 1 94.44 103 GLU A CA 1
ATOM 825 C C . GLU A 1 103 ? -10.227 27.438 17.875 1 94.44 103 GLU A C 1
ATOM 827 O O . GLU A 1 103 ? -10.172 26.234 17.641 1 94.44 103 GLU A O 1
ATOM 832 N N . LEU A 1 104 ? -9.219 28.25 17.609 1 95.81 104 LEU A N 1
ATOM 833 C CA . LEU A 1 104 ? -7.961 27.781 17.062 1 95.81 104 LEU A CA 1
ATOM 834 C C . LEU A 1 104 ? -7.32 26.734 17.969 1 95.81 104 LEU A C 1
ATOM 836 O O . LEU A 1 104 ? -6.855 25.688 17.5 1 95.81 104 LEU A O 1
ATOM 840 N N . LEU A 1 105 ? -7.324 27.031 19.266 1 94.94 105 LEU A N 1
ATOM 841 C CA . LEU A 1 105 ? -6.746 26.094 20.234 1 94.94 105 LEU A CA 1
ATOM 842 C C . LEU A 1 105 ? -7.496 24.766 20.203 1 94.94 105 LEU A C 1
ATOM 844 O O . LEU A 1 105 ? -6.875 23.703 20.25 1 94.94 105 LEU A O 1
ATOM 848 N N . G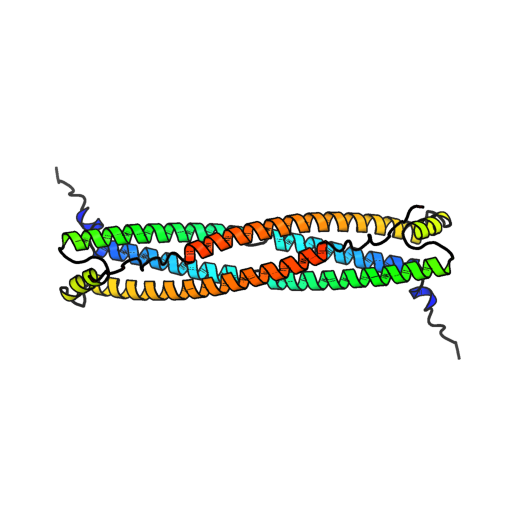LY A 1 106 ? -8.812 24.875 20.141 1 94.31 106 GLY A N 1
ATOM 849 C CA . GLY A 1 106 ? -9.617 23.656 20.047 1 94.31 106 GLY A CA 1
ATOM 850 C C . GLY A 1 106 ? -9.336 22.844 18.797 1 94.31 106 GLY A C 1
ATOM 851 O O . GLY A 1 106 ? -9.18 21.625 18.875 1 94.31 106 GLY A O 1
ATOM 852 N N . LEU A 1 107 ? -9.281 23.5 17.688 1 94.12 107 LEU A N 1
ATOM 853 C CA . LEU A 1 107 ? -9.039 22.828 16.422 1 94.12 107 LEU A CA 1
ATOM 854 C C . LEU A 1 107 ? -7.625 22.266 16.359 1 94.12 107 LEU A C 1
ATOM 856 O O . LEU A 1 107 ? -7.402 21.203 15.789 1 94.12 107 LEU A O 1
ATOM 860 N N . ALA A 1 108 ? -6.676 22.984 16.922 1 93.44 108 ALA A N 1
ATOM 861 C CA . ALA A 1 108 ? -5.301 22.5 16.984 1 93.44 108 ALA A CA 1
ATOM 862 C C . ALA A 1 108 ? -5.219 21.203 17.781 1 93.44 108 ALA A C 1
ATOM 864 O O . ALA A 1 108 ? -4.512 20.266 17.391 1 93.44 108 ALA A O 1
ATOM 865 N N . ASP A 1 109 ? -5.938 21.188 18.844 1 93 109 ASP A N 1
ATOM 866 C CA . ASP A 1 109 ? -5.98 19.969 19.672 1 93 109 ASP A CA 1
ATOM 867 C C . ASP A 1 109 ? -6.609 18.812 18.891 1 93 109 ASP A C 1
ATOM 869 O O . ASP A 1 109 ? -6.105 17.688 18.938 1 93 109 ASP A O 1
ATOM 873 N N . LEU A 1 110 ? -7.652 19.094 18.234 1 92.31 110 LEU A N 1
ATOM 874 C CA . LEU A 1 110 ? -8.312 18.078 17.422 1 92.31 110 LEU A CA 1
ATOM 875 C C . LEU A 1 110 ? -7.383 17.562 16.328 1 92.31 110 LEU A C 1
ATOM 877 O O . LEU A 1 110 ? -7.297 16.359 16.094 1 92.31 110 LEU A O 1
ATOM 881 N N . ALA A 1 111 ? -6.711 18.422 15.664 1 91.69 111 ALA A N 1
ATOM 882 C CA . ALA A 1 111 ? -5.766 18.062 14.609 1 91.69 111 ALA A CA 1
ATOM 883 C C . ALA A 1 111 ? -4.66 17.156 15.156 1 91.69 111 ALA A C 1
ATOM 885 O O . ALA A 1 111 ? -4.281 16.172 14.516 1 91.69 111 ALA A O 1
ATOM 886 N N . LYS A 1 112 ? -4.191 17.5 16.344 1 90.81 112 LYS A N 1
ATOM 887 C CA . LYS A 1 112 ? -3.16 16.688 16.984 1 90.81 112 LYS A CA 1
ATOM 888 C C . LYS A 1 112 ? -3.654 15.266 17.234 1 90.81 112 LYS A C 1
ATOM 890 O O . LYS A 1 112 ? -2.953 14.297 16.938 1 90.81 112 LYS A O 1
ATOM 895 N N . GLN A 1 113 ? -4.809 15.141 17.703 1 90.19 113 GLN A N 1
ATOM 896 C CA . GLN A 1 113 ? -5.387 13.836 18 1 90.19 113 GLN A CA 1
ATOM 897 C C . GLN A 1 113 ? -5.586 13.016 16.734 1 90.19 113 GLN A C 1
ATOM 899 O O . GLN A 1 113 ? -5.227 11.844 16.688 1 90.19 113 GLN A O 1
ATOM 904 N N . LEU A 1 114 ? -6.145 13.703 15.742 1 87.5 114 LEU A N 1
ATOM 905 C CA . LEU A 1 114 ? -6.398 13.016 14.477 1 87.5 114 LEU A CA 1
ATOM 906 C C . LEU A 1 114 ? -5.09 12.594 13.82 1 87.5 114 LEU A C 1
ATOM 908 O O . LEU A 1 114 ? -4.988 11.484 13.289 1 87.5 114 LEU A O 1
ATOM 912 N N . ASN A 1 115 ? -4.121 13.422 13.898 1 85.44 115 ASN A N 1
ATOM 913 C CA . ASN A 1 115 ? -2.814 13.102 13.336 1 85.44 115 ASN A CA 1
ATOM 914 C C . ASN A 1 115 ? -2.172 11.914 14.047 1 85.44 115 ASN A C 1
ATOM 916 O O . ASN A 1 115 ? -1.588 11.039 13.406 1 85.44 115 ASN A O 1
ATOM 920 N N . GLN A 1 116 ? -2.348 11.859 15.352 1 85.56 116 GLN A N 1
ATOM 921 C CA . GLN A 1 116 ? -1.813 10.742 16.125 1 85.56 116 GLN A CA 1
ATOM 922 C C . GLN A 1 116 ? -2.51 9.438 15.766 1 85.56 116 GLN A C 1
ATOM 924 O O . GLN A 1 116 ? -1.858 8.398 15.625 1 85.56 116 GLN A O 1
ATOM 929 N N . THR A 1 117 ? -3.736 9.555 15.617 1 84.12 117 THR A N 1
ATOM 930 C CA . THR A 1 117 ? -4.512 8.375 15.242 1 84.12 117 THR A CA 1
ATOM 931 C C . THR A 1 117 ? -4.098 7.883 13.859 1 84.12 117 THR A C 1
ATOM 933 O O . THR A 1 117 ? -3.857 6.688 13.664 1 84.12 117 THR A O 1
ATOM 936 N N . ASN A 1 118 ? -3.969 8.805 12.938 1 81.31 118 ASN A N 1
ATOM 937 C CA . ASN A 1 118 ? -3.555 8.453 11.586 1 81.31 118 ASN A CA 1
ATOM 938 C C . ASN A 1 118 ? -2.162 7.836 11.562 1 81.31 118 ASN A C 1
ATOM 940 O O . ASN A 1 118 ? -1.896 6.918 10.789 1 81.31 118 ASN A O 1
ATOM 944 N N . ALA A 1 119 ? -1.297 8.367 12.438 1 79.5 119 ALA A N 1
ATOM 945 C CA . ALA A 1 119 ? 0.059 7.832 12.523 1 79.5 119 ALA A CA 1
ATOM 946 C C . ALA A 1 119 ? 0.045 6.371 12.961 1 79.5 119 ALA A C 1
ATOM 948 O O . ALA A 1 119 ? 0.792 5.551 12.43 1 79.5 119 ALA A O 1
ATOM 949 N N . VAL A 1 120 ? -0.833 6.082 13.891 1 79.81 120 VAL A N 1
ATOM 950 C CA . VAL A 1 120 ? -0.951 4.715 14.391 1 79.81 120 VAL A CA 1
ATOM 951 C C . VAL A 1 120 ? -1.483 3.805 13.289 1 79.81 120 VAL A C 1
ATOM 953 O O . VAL A 1 120 ? -0.959 2.711 13.07 1 79.81 120 VAL A O 1
ATOM 956 N N . ILE A 1 121 ? -2.441 4.266 12.586 1 76.31 121 ILE A N 1
ATOM 957 C CA . ILE A 1 121 ? -3.027 3.502 11.492 1 76.31 121 ILE A CA 1
ATOM 958 C C . ILE A 1 121 ? -1.979 3.275 10.398 1 76.31 121 ILE A C 1
ATOM 960 O O . ILE A 1 121 ? -1.837 2.162 9.891 1 76.31 121 ILE A O 1
ATOM 964 N N . THR A 1 122 ? -1.286 4.297 10.039 1 75.69 122 THR A N 1
ATOM 965 C CA . THR A 1 122 ? -0.251 4.211 9.016 1 75.69 122 THR A CA 1
ATOM 966 C C . THR A 1 122 ? 0.814 3.191 9.414 1 75.69 122 THR A C 1
ATOM 968 O O . THR A 1 122 ? 1.218 2.361 8.594 1 75.69 122 THR A O 1
ATOM 971 N N . SER A 1 123 ? 1.229 3.279 10.688 1 76.44 123 SER A N 1
ATOM 972 C CA . SER A 1 123 ? 2.25 2.352 11.164 1 76.44 123 SER A CA 1
ATOM 973 C C . SER A 1 123 ? 1.762 0.909 11.102 1 76.44 123 SER A C 1
ATOM 975 O O . SER A 1 123 ? 2.498 0.019 10.664 1 76.44 123 SER A O 1
ATOM 977 N N . SER A 1 124 ? 0.577 0.705 11.5 1 75 124 SER A N 1
ATOM 978 C CA . SER A 1 124 ? -0.011 -0.63 11.445 1 75 124 SER A CA 1
ATOM 979 C C . SER A 1 124 ? -0.166 -1.112 10.008 1 75 124 SER A C 1
ATOM 981 O O . SER A 1 124 ? 0.092 -2.279 9.711 1 75 124 SER A O 1
ATOM 983 N N . TRP A 1 125 ? -0.61 -0.173 9.203 1 70.56 125 TRP A N 1
ATOM 984 C CA . TRP A 1 125 ? -0.789 -0.48 7.789 1 70.56 125 TRP A CA 1
ATOM 985 C C . TRP A 1 125 ? 0.538 -0.867 7.145 1 70.56 125 TRP A C 1
ATOM 987 O O . TRP A 1 125 ? 0.606 -1.833 6.379 1 70.56 125 TRP A O 1
ATOM 997 N N . LEU A 1 126 ? 1.553 -0.153 7.457 1 69.69 126 LEU A N 1
ATOM 998 C CA . LEU A 1 126 ? 2.883 -0.433 6.93 1 69.69 126 LEU A CA 1
ATOM 999 C C . LEU A 1 126 ? 3.365 -1.811 7.367 1 69.69 126 LEU A C 1
ATOM 1001 O O . LEU A 1 126 ? 3.908 -2.57 6.562 1 69.69 126 LEU A O 1
ATOM 1005 N N . GLN A 1 127 ? 3.164 -2.119 8.602 1 73.25 127 GLN A N 1
ATOM 1006 C CA . GLN A 1 127 ? 3.578 -3.418 9.117 1 73.25 127 GLN A CA 1
ATOM 1007 C C . GLN A 1 127 ? 2.834 -4.555 8.422 1 73.25 127 GLN A C 1
ATOM 1009 O O . GLN A 1 127 ? 3.438 -5.559 8.047 1 73.25 127 GLN A O 1
ATOM 1014 N N . TYR A 1 128 ? 1.611 -4.359 8.281 1 70.56 128 TYR A N 1
ATOM 1015 C CA . TYR A 1 128 ? 0.789 -5.359 7.613 1 70.56 128 TYR A CA 1
ATOM 1016 C C . TYR A 1 128 ? 1.206 -5.527 6.156 1 70.56 128 TYR A C 1
ATOM 1018 O O . TYR A 1 128 ? 1.32 -6.652 5.66 1 70.56 128 TYR A O 1
ATOM 1026 N N . THR A 1 129 ? 1.35 -4.43 5.445 1 68.56 129 THR A N 1
ATOM 1027 C CA . THR A 1 129 ? 1.771 -4.441 4.051 1 68.56 129 THR A CA 1
ATOM 1028 C C . THR A 1 129 ? 3.096 -5.18 3.891 1 68.56 129 THR A C 1
ATOM 1030 O O . THR A 1 129 ? 3.242 -6.016 2.998 1 68.56 129 THR A O 1
ATOM 1033 N N . ARG A 1 130 ? 3.969 -4.934 4.773 1 68.94 130 ARG A N 1
ATOM 1034 C CA . ARG A 1 130 ? 5.27 -5.598 4.742 1 68.94 130 ARG A CA 1
ATOM 1035 C C . ARG A 1 130 ? 5.117 -7.105 4.926 1 68.94 130 ARG A C 1
ATOM 1037 O O . ARG A 1 130 ? 5.758 -7.887 4.223 1 68.94 130 ARG A O 1
ATOM 1044 N N . ARG A 1 131 ? 4.316 -7.457 5.812 1 70.81 131 ARG A N 1
ATOM 1045 C CA . ARG A 1 131 ? 4.09 -8.875 6.07 1 70.81 131 ARG A CA 1
ATOM 1046 C C . ARG A 1 131 ? 3.459 -9.555 4.859 1 70.81 131 ARG A C 1
ATOM 1048 O O . ARG A 1 131 ? 3.861 -10.656 4.477 1 70.81 131 ARG A O 1
ATOM 1055 N N . THR A 1 132 ? 2.498 -8.875 4.418 1 66.44 132 THR A N 1
ATOM 1056 C CA . THR A 1 132 ? 1.774 -9.438 3.281 1 66.44 132 THR A CA 1
ATOM 1057 C C . THR A 1 132 ? 2.684 -9.547 2.061 1 66.44 132 THR A C 1
ATOM 1059 O O . THR A 1 132 ? 2.68 -10.562 1.367 1 66.44 132 THR A O 1
ATOM 1062 N N . LEU A 1 133 ? 3.457 -8.562 1.903 1 63.53 133 LEU A N 1
ATOM 1063 C CA . LEU A 1 133 ? 4.363 -8.547 0.761 1 63.53 133 LEU A CA 1
ATOM 1064 C C . LEU A 1 133 ? 5.465 -9.586 0.929 1 63.53 133 LEU A C 1
ATOM 1066 O O . LEU A 1 133 ? 5.875 -10.227 -0.042 1 63.53 133 LEU A O 1
ATOM 1070 N N . ASN A 1 134 ? 5.945 -9.656 2.111 1 68.56 134 ASN A N 1
ATOM 1071 C CA . ASN A 1 134 ? 6.938 -10.688 2.389 1 68.56 134 ASN A CA 1
ATOM 1072 C C . ASN A 1 134 ? 6.383 -12.086 2.125 1 68.56 134 ASN A C 1
ATOM 1074 O O . ASN A 1 134 ? 7.094 -12.953 1.617 1 68.56 134 ASN A O 1
ATOM 1078 N N . ALA A 1 135 ? 5.184 -12.188 2.422 1 66.38 135 ALA A N 1
ATOM 1079 C CA . ALA A 1 135 ? 4.527 -13.469 2.164 1 66.38 135 ALA A CA 1
ATOM 1080 C C . ALA A 1 135 ? 4.418 -13.734 0.667 1 66.38 135 ALA A C 1
ATOM 1082 O O . ALA A 1 135 ? 4.609 -14.867 0.218 1 66.38 135 ALA A O 1
ATOM 1083 N N . LEU A 1 136 ? 4.23 -12.664 0.036 1 62.19 136 LEU A N 1
ATOM 1084 C CA . LEU A 1 136 ? 4.113 -12.797 -1.412 1 62.19 136 LEU A CA 1
ATOM 1085 C C . LEU A 1 136 ? 5.469 -13.094 -2.045 1 62.19 136 LEU A C 1
ATOM 1087 O O . LEU A 1 136 ? 5.562 -13.906 -2.965 1 62.19 136 LEU A O 1
ATOM 1091 N N . HIS A 1 137 ? 6.469 -12.352 -1.583 1 60.66 137 HIS A N 1
ATOM 1092 C CA . HIS A 1 137 ? 7.816 -12.547 -2.105 1 60.66 137 HIS A CA 1
ATOM 1093 C C . HIS A 1 137 ? 8.328 -13.953 -1.788 1 60.66 137 HIS A C 1
ATOM 1095 O O . HIS A 1 137 ? 8.984 -14.586 -2.623 1 60.66 137 HIS A O 1
ATOM 1101 N N . SER A 1 138 ? 8.07 -14.328 -0.675 1 59 138 SER A N 1
ATOM 1102 C CA . SER A 1 138 ? 8.492 -15.672 -0.298 1 59 138 SER A CA 1
ATOM 1103 C C . SER A 1 138 ? 7.77 -16.734 -1.124 1 59 138 SER A C 1
ATOM 1105 O O . SER A 1 138 ? 8.352 -17.75 -1.478 1 59 138 SER A O 1
ATOM 1107 N N . ALA A 1 139 ? 6.645 -16.375 -1.445 1 53.91 139 ALA A N 1
ATOM 1108 C CA . ALA A 1 139 ? 5.867 -17.297 -2.273 1 53.91 139 ALA A CA 1
ATOM 1109 C C . ALA A 1 139 ? 6.312 -17.234 -3.73 1 53.91 139 ALA A C 1
ATOM 1111 O O . ALA A 1 139 ? 6.27 -18.234 -4.445 1 53.91 139 ALA A O 1
ATOM 1112 N N . ALA A 1 140 ? 6.77 -16.062 -4.133 1 52.03 140 ALA A N 1
ATOM 1113 C CA . ALA A 1 140 ? 7.242 -15.852 -5.496 1 52.03 140 ALA A CA 1
ATOM 1114 C C . ALA A 1 140 ? 8.547 -16.609 -5.746 1 52.03 140 ALA A C 1
ATOM 1116 O O . ALA A 1 140 ? 8.844 -16.984 -6.883 1 52.03 140 ALA A O 1
ATOM 1117 N N . GLY A 1 141 ? 9.547 -16.75 -4.742 1 47.72 141 GLY A N 1
ATOM 1118 C CA . GLY A 1 141 ? 10.758 -17.531 -4.922 1 47.72 141 GLY A CA 1
ATOM 1119 C C . GLY A 1 141 ? 10.484 -19 -5.133 1 47.72 141 GLY A C 1
ATOM 1120 O O . GLY A 1 141 ? 11.391 -19.781 -5.453 1 47.72 141 GLY A O 1
ATOM 1121 N N . ARG A 1 142 ? 9.5 -19.5 -4.75 1 46.34 142 ARG A N 1
ATOM 1122 C CA . ARG A 1 142 ? 9.266 -20.922 -4.984 1 46.34 142 ARG A CA 1
ATOM 1123 C C . ARG A 1 142 ? 8.789 -21.172 -6.41 1 46.34 142 ARG A C 1
ATOM 1125 O O . ARG A 1 142 ? 7.688 -20.75 -6.781 1 46.34 142 ARG A O 1
ATOM 1132 N N . PRO A 1 143 ? 9.922 -21.219 -7.336 1 41.38 143 PRO A N 1
ATOM 1133 C CA . PRO A 1 143 ? 9.469 -21.562 -8.688 1 41.38 143 PRO A CA 1
ATOM 1134 C C . PRO A 1 143 ? 8.438 -22.688 -8.695 1 41.38 143 PRO A C 1
ATOM 1136 O O . PRO A 1 143 ? 8.594 -23.672 -7.969 1 41.38 143 PRO A O 1
ATOM 1139 N N . PRO A 1 144 ? 7.156 -22.422 -9.07 1 42.53 144 PRO A N 1
ATOM 1140 C CA . PRO A 1 144 ? 6.336 -23.625 -9.133 1 42.53 144 PRO A CA 1
ATOM 1141 C C . PRO A 1 144 ? 7.102 -24.844 -9.656 1 42.53 144 PRO A C 1
ATOM 1143 O O . PRO A 1 144 ? 6.984 -25.938 -9.102 1 42.53 144 PRO A O 1
ATOM 1146 N N . LEU A 1 145 ? 7.391 -24.812 -11 1 42.5 145 LEU A N 1
ATOM 1147 C CA . LEU A 1 145 ? 7.648 -25.969 -11.859 1 42.5 145 LEU A CA 1
ATOM 1148 C C . LEU A 1 145 ? 9.086 -26.453 -11.703 1 42.5 145 LEU A C 1
ATOM 1150 O O . LEU A 1 145 ? 9.469 -27.484 -12.273 1 42.5 145 LEU A O 1
ATOM 1154 N N . TYR A 1 146 ? 9.977 -25.547 -11.289 1 38.34 146 TYR A N 1
ATOM 1155 C CA . TYR A 1 146 ? 11.305 -26.047 -11.617 1 38.34 146 TYR A CA 1
ATOM 1156 C C . TYR A 1 146 ? 11.734 -27.125 -10.633 1 38.34 146 TYR A C 1
ATOM 1158 O O . TYR A 1 146 ? 12.914 -27.5 -10.586 1 38.34 146 TYR A O 1
ATOM 1166 N N . ASN A 1 147 ? 11.078 -27.531 -9.805 1 37.03 147 ASN A N 1
ATOM 1167 C CA . ASN A 1 147 ? 11.789 -28.609 -9.125 1 37.03 147 ASN A CA 1
ATOM 1168 C C . ASN A 1 147 ? 12.266 -29.672 -10.109 1 37.03 147 ASN A C 1
ATOM 1170 O O . ASN A 1 147 ? 12.57 -30.797 -9.711 1 37.03 147 ASN A O 1
ATOM 1174 N N . THR A 1 148 ? 12.102 -29.734 -11.445 1 30.59 148 THR A N 1
ATOM 1175 C CA . THR A 1 148 ? 12.719 -30.922 -12.023 1 30.59 148 THR A CA 1
ATOM 1176 C C . THR A 1 148 ? 14.242 -30.781 -12.055 1 30.59 148 THR A C 1
ATOM 1178 O O . THR A 1 148 ? 14.773 -29.906 -12.742 1 30.59 148 THR A O 1
ATOM 1181 N N . LYS A 1 149 ? 15.023 -30.891 -10.953 1 34.81 149 LYS A N 1
ATOM 1182 C CA . LYS A 1 149 ? 16.422 -31.328 -10.992 1 34.81 149 LYS A CA 1
ATOM 1183 C C . LYS A 1 149 ? 16.656 -32.281 -12.148 1 34.81 149 LYS A C 1
ATOM 1185 O O . LYS A 1 149 ? 16.172 -33.438 -12.117 1 34.81 149 LYS A O 1
ATOM 1190 N N . GLY A 1 150 ? 16.641 -31.906 -13.484 1 27.12 150 GLY A N 1
ATOM 1191 C CA . GLY A 1 150 ? 17.422 -32.625 -14.461 1 27.12 150 GLY A CA 1
ATOM 1192 C C . GLY A 1 150 ? 18.891 -32.781 -14.062 1 27.12 150 GLY A C 1
ATOM 1193 O O . GLY A 1 150 ? 19.609 -31.781 -14.016 1 27.12 150 GLY A O 1
ATOM 1194 N N . GLN A 1 151 ? 19.297 -33.5 -12.977 1 27.92 151 GLN A N 1
ATOM 1195 C CA . GLN A 1 151 ? 20.609 -34.156 -12.969 1 27.92 151 GLN A CA 1
ATOM 1196 C C . GLN A 1 151 ? 20.953 -34.719 -14.344 1 27.92 151 GLN A C 1
ATOM 1198 O O . GLN A 1 151 ? 20.266 -35.594 -14.836 1 27.92 151 GLN A O 1
ATOM 1203 N N . THR A 1 152 ? 21.297 -33.938 -15.383 1 21.94 152 THR A N 1
ATOM 1204 C CA . THR A 1 152 ? 22.219 -34.406 -16.391 1 21.94 152 THR A CA 1
ATOM 1205 C C . THR A 1 152 ? 23.469 -35.031 -15.742 1 21.94 152 THR A C 1
ATOM 1207 O O . THR A 1 152 ? 24.125 -34.375 -14.93 1 21.94 152 THR A O 1
ATOM 1210 N N . THR A 1 153 ? 23.469 -36.469 -15.648 1 20.16 153 THR A N 1
ATOM 1211 C CA . THR A 1 153 ? 24.688 -37.156 -16.047 1 20.16 153 THR A CA 1
ATOM 1212 C C . THR A 1 153 ? 25.094 -36.781 -17.469 1 20.16 153 THR A C 1
ATOM 1214 O O . THR A 1 153 ? 24.219 -36.531 -18.312 1 20.16 153 THR A O 1
ATOM 1217 N N . MET B 1 1 ? -5.785 64.312 -4.938 1 33.81 1 MET B N 1
ATOM 1218 C CA . MET B 1 1 ? -5.129 63 -5.141 1 33.81 1 MET B CA 1
ATOM 1219 C C . MET B 1 1 ? -5.309 62.094 -3.922 1 33.81 1 MET B C 1
ATOM 1221 O O . MET B 1 1 ? -4.805 62.406 -2.84 1 33.81 1 MET B O 1
ATOM 1225 N N . ASN B 1 2 ? -6.469 61.562 -3.574 1 33.56 2 ASN B N 1
ATOM 1226 C CA . ASN B 1 2 ? -6.957 60.844 -2.393 1 33.56 2 ASN B CA 1
ATOM 1227 C C . ASN B 1 2 ? -6.09 59.656 -2.066 1 33.56 2 ASN B C 1
ATOM 1229 O O . ASN B 1 2 ? -5.863 58.781 -2.924 1 33.56 2 ASN B O 1
ATOM 1233 N N . ASN B 1 3 ? -4.988 59.781 -1.272 1 35.59 3 ASN B N 1
ATOM 1234 C CA . ASN B 1 3 ? -4.016 58.781 -0.846 1 35.59 3 ASN B CA 1
ATOM 1235 C C . ASN B 1 3 ? -4.699 57.469 -0.421 1 35.59 3 ASN B C 1
ATOM 1237 O O . ASN B 1 3 ? -5.434 57.469 0.567 1 35.59 3 ASN B O 1
ATOM 1241 N N . ILE B 1 4 ? -5.211 56.719 -1.239 1 39.94 4 ILE B N 1
ATOM 1242 C CA . ILE B 1 4 ? -5.734 55.375 -0.96 1 39.94 4 ILE B CA 1
ATOM 1243 C C . ILE B 1 4 ? -4.793 54.656 -0.002 1 39.94 4 ILE B C 1
ATOM 1245 O O . ILE B 1 4 ? -3.701 54.219 -0.392 1 39.94 4 ILE B O 1
ATOM 1249 N N . GLN B 1 5 ? -4.402 55.188 1.249 1 38.88 5 GLN B N 1
ATOM 1250 C CA . GLN B 1 5 ? -3.715 54.375 2.266 1 38.88 5 GLN B CA 1
ATOM 1251 C C . GLN B 1 5 ? -4.156 52.938 2.221 1 38.88 5 GLN B C 1
ATOM 1253 O O . GLN B 1 5 ? -5.32 52.625 2.492 1 38.88 5 GLN B O 1
ATOM 1258 N N . THR B 1 6 ? -3.938 52.219 1.206 1 41.75 6 THR B N 1
ATOM 1259 C CA . THR B 1 6 ? -4.129 50.781 1.082 1 41.75 6 THR B CA 1
ATOM 1260 C C . THR B 1 6 ? -4.055 50.125 2.449 1 41.75 6 THR B C 1
ATOM 1262 O O . THR B 1 6 ? -3.098 50.312 3.197 1 41.75 6 THR B O 1
ATOM 1265 N N . ASN B 1 7 ? -5.086 50 3.33 1 40.47 7 ASN B N 1
ATOM 1266 C CA . ASN B 1 7 ? -5.297 49.562 4.707 1 40.47 7 ASN B CA 1
ATOM 1267 C C . ASN B 1 7 ? -4.449 48.344 5.043 1 40.47 7 ASN B C 1
ATOM 1269 O O . ASN B 1 7 ? -4.906 47.219 4.906 1 40.47 7 ASN B O 1
ATOM 1273 N N . THR B 1 8 ? -3.248 48.125 4.652 1 48.12 8 THR B N 1
ATOM 1274 C CA . THR B 1 8 ? -2.152 47.219 5 1 48.12 8 THR B CA 1
ATOM 1275 C C . THR B 1 8 ? -2.199 46.844 6.48 1 48.12 8 THR B C 1
ATOM 1277 O O . THR B 1 8 ? -1.714 45.781 6.883 1 48.12 8 THR B O 1
ATOM 1280 N N . ARG B 1 9 ? -2.574 47.875 7.367 1 53.75 9 ARG B N 1
ATOM 1281 C CA . ARG B 1 9 ? -2.746 47.75 8.805 1 53.75 9 ARG B CA 1
ATOM 1282 C C . ARG B 1 9 ? -3.625 46.531 9.133 1 53.75 9 ARG B C 1
ATOM 1284 O O . ARG B 1 9 ? -3.381 45.812 10.109 1 53.75 9 ARG B O 1
ATOM 1291 N N . ASP B 1 10 ? -4.559 46.25 8.125 1 65.12 10 ASP B N 1
ATOM 1292 C CA . ASP B 1 10 ? -5.613 45.281 8.312 1 65.12 10 ASP B CA 1
ATOM 1293 C C . ASP B 1 10 ? -5.062 43.844 8.172 1 65.12 10 ASP B C 1
ATOM 1295 O O . ASP B 1 10 ? -5.383 42.969 8.977 1 65.12 10 ASP B O 1
ATOM 1299 N N . GLN B 1 11 ? -3.941 43.75 7.23 1 70.69 11 GLN B N 1
ATOM 1300 C CA . GLN B 1 11 ? -3.416 42.406 7 1 70.69 11 GLN B CA 1
ATOM 1301 C C . GLN B 1 11 ? -2.445 42 8.109 1 70.69 11 GLN B C 1
ATOM 1303 O O . GLN B 1 11 ? -2.105 40.812 8.234 1 70.69 11 GLN B O 1
ATOM 1308 N N . ASP B 1 12 ? -2.066 43 8.938 1 80.75 12 ASP B N 1
ATOM 1309 C CA . ASP B 1 12 ? -1.127 42.719 10.016 1 80.75 12 ASP B CA 1
ATOM 1310 C C . ASP B 1 12 ? -1.836 42.688 11.367 1 80.75 12 ASP B C 1
ATOM 1312 O O . ASP B 1 12 ? -1.192 42.531 12.406 1 80.75 12 ASP B O 1
ATOM 1316 N N . SER B 1 13 ? -3.178 42.781 11.328 1 89.69 13 SER B N 1
ATOM 1317 C CA . SER B 1 13 ? -3.904 42.719 12.594 1 89.69 13 SER B CA 1
ATOM 1318 C C . SER B 1 13 ? -3.949 41.312 13.148 1 89.69 13 SER B C 1
ATOM 1320 O O . SER B 1 13 ? -3.855 40.344 12.391 1 89.69 13 SER B O 1
ATOM 1322 N N . LEU B 1 14 ? -4.051 41.25 14.438 1 92.81 14 LEU B N 1
ATOM 1323 C CA . LEU B 1 14 ? -4.16 39.938 15.109 1 92.81 14 LEU B CA 1
ATOM 1324 C C . LEU B 1 14 ? -5.406 39.188 14.648 1 92.81 14 LEU B C 1
ATOM 1326 O O . LEU B 1 14 ? -5.379 37.969 14.484 1 92.81 14 LEU B O 1
ATOM 1330 N N . GLU B 1 15 ? -6.492 40 14.43 1 91.06 15 GLU B N 1
ATOM 1331 C CA . GLU B 1 15 ? -7.746 39.406 13.953 1 91.06 15 GLU B CA 1
ATOM 1332 C C . GLU B 1 15 ? -7.559 38.75 12.594 1 91.06 15 GLU B C 1
ATOM 1334 O O . GLU B 1 15 ? -8.047 37.625 12.375 1 91.06 15 GLU B O 1
ATOM 1339 N N . TYR B 1 16 ? -6.879 39.375 11.766 1 92.31 16 TYR B N 1
ATOM 1340 C CA . TYR B 1 16 ? -6.648 38.844 10.43 1 92.31 16 TYR B CA 1
ATOM 1341 C C . TYR B 1 16 ? -5.738 37.625 10.469 1 92.31 16 TYR B C 1
ATOM 1343 O O . TYR B 1 16 ? -6.012 36.594 9.82 1 92.31 16 TYR B O 1
ATOM 1351 N N . ILE B 1 17 ? -4.699 37.625 11.219 1 95 17 ILE B N 1
ATOM 1352 C CA . ILE B 1 17 ? -3.752 36.531 11.344 1 95 17 ILE B CA 1
ATOM 1353 C C . ILE B 1 17 ? -4.465 35.312 11.883 1 95 17 ILE B C 1
ATOM 1355 O O . ILE B 1 17 ? -4.285 34.188 11.359 1 95 17 ILE B O 1
ATOM 1359 N N . LEU B 1 18 ? -5.277 35.469 12.898 1 95.31 18 LEU B N 1
ATOM 1360 C CA . LEU B 1 18 ? -5.996 34.344 13.5 1 95.31 18 LEU B CA 1
ATOM 1361 C C . LEU B 1 18 ? -6.973 33.719 12.508 1 95.31 18 LEU B C 1
ATOM 1363 O O . LEU B 1 18 ? -7.168 32.5 12.492 1 95.31 18 LEU B O 1
ATOM 1367 N N . GLN B 1 19 ? -7.609 34.594 11.695 1 93.44 19 GLN B N 1
ATOM 1368 C CA . GLN B 1 19 ? -8.516 34.062 10.672 1 93.44 19 GLN B CA 1
ATOM 1369 C C . GLN B 1 19 ? -7.762 33.188 9.672 1 93.44 19 GLN B C 1
ATOM 1371 O O . GLN B 1 19 ? -8.25 32.156 9.266 1 93.44 19 GLN B O 1
ATOM 1376 N N . LEU B 1 20 ? -6.566 33.625 9.266 1 93.62 20 LEU B N 1
ATOM 1377 C CA . LEU B 1 20 ? -5.73 32.812 8.367 1 93.62 20 LEU B CA 1
ATOM 1378 C C . LEU B 1 20 ? -5.332 31.5 9.023 1 93.62 20 LEU B C 1
ATOM 1380 O O . LEU B 1 20 ? -5.316 30.453 8.375 1 93.62 20 LEU B O 1
ATOM 1384 N N . GLU B 1 21 ? -4.969 31.547 10.336 1 95.25 21 GLU B N 1
ATOM 1385 C CA . GLU B 1 21 ? -4.602 30.328 11.07 1 95.25 21 GLU B CA 1
ATOM 1386 C C . GLU B 1 21 ? -5.777 29.359 11.164 1 95.25 21 GLU B C 1
ATOM 1388 O O . GLU B 1 21 ? -5.605 28.156 11.016 1 95.25 21 GLU B O 1
ATOM 1393 N N . LEU B 1 22 ? -6.965 29.953 11.391 1 95.38 22 LEU B N 1
ATOM 1394 C CA . LEU B 1 22 ? -8.164 29.141 11.469 1 95.38 22 LEU B CA 1
ATOM 1395 C C . LEU B 1 22 ? -8.445 28.469 10.125 1 95.38 22 LEU B C 1
ATOM 1397 O O . LEU B 1 22 ? -8.742 27.266 10.07 1 95.38 22 LEU B O 1
ATOM 1401 N N . ASP B 1 23 ? -8.328 29.25 9.039 1 94.12 23 ASP B N 1
ATOM 1402 C CA . ASP B 1 23 ? -8.523 28.688 7.711 1 94.12 23 ASP B CA 1
ATOM 1403 C C . ASP B 1 23 ? -7.516 27.562 7.426 1 94.12 23 ASP B C 1
ATOM 1405 O O . ASP B 1 23 ? -7.879 26.516 6.902 1 94.12 23 ASP B O 1
ATOM 1409 N N . ASN B 1 24 ? -6.281 27.797 7.773 1 95.5 24 ASN B N 1
ATOM 1410 C CA . ASN B 1 24 ? -5.207 26.844 7.539 1 95.5 24 ASN B CA 1
ATOM 1411 C C . ASN B 1 24 ? -5.445 25.547 8.305 1 95.5 24 ASN B C 1
ATOM 1413 O O . ASN B 1 24 ? -5.281 24.453 7.746 1 95.5 24 ASN B O 1
ATOM 1417 N N . ILE B 1 25 ? -5.844 25.625 9.578 1 94.94 25 ILE B N 1
ATOM 1418 C CA . ILE B 1 25 ? -6 24.422 10.406 1 94.94 25 ILE B CA 1
ATOM 1419 C C . ILE B 1 25 ? -7.219 23.641 9.938 1 94.94 25 ILE B C 1
ATOM 1421 O O . ILE B 1 25 ? -7.227 22.406 9.992 1 94.94 25 ILE B O 1
ATOM 1425 N N . ARG B 1 26 ? -8.227 24.359 9.461 1 94.81 26 ARG B N 1
ATOM 1426 C CA . ARG B 1 26 ? -9.398 23.672 8.93 1 94.81 26 ARG B CA 1
ATOM 1427 C C . ARG B 1 26 ? -9.047 22.875 7.676 1 94.81 26 ARG B C 1
ATOM 1429 O O . ARG B 1 26 ? -9.5 21.734 7.504 1 94.81 26 ARG B O 1
ATOM 1436 N N . LEU B 1 27 ? -8.203 23.453 6.836 1 93.81 27 LEU B N 1
ATOM 1437 C CA . LEU B 1 27 ? -7.707 22.734 5.664 1 93.81 27 LEU B CA 1
ATOM 1438 C C . LEU B 1 27 ? -6.871 21.531 6.07 1 93.81 27 LEU B C 1
ATOM 1440 O O . LEU B 1 27 ? -6.973 20.469 5.465 1 93.81 27 LEU B O 1
ATOM 1444 N N . PHE B 1 28 ? -6.078 21.672 7.098 1 93.88 28 PHE B N 1
ATOM 1445 C CA . PHE B 1 28 ? -5.258 20.578 7.594 1 93.88 28 PHE B CA 1
ATOM 1446 C C . PHE B 1 28 ? -6.133 19.438 8.102 1 93.88 28 PHE B C 1
ATOM 1448 O O . PHE B 1 28 ? -5.863 18.266 7.824 1 93.88 28 PHE B O 1
ATOM 1455 N N . LEU B 1 29 ? -7.188 19.797 8.852 1 93.69 29 LEU B N 1
ATOM 1456 C CA . LEU B 1 29 ? -8.109 18.797 9.375 1 93.69 29 LEU B CA 1
ATOM 1457 C C . LEU B 1 29 ? -8.766 18.016 8.234 1 93.69 29 LEU B C 1
ATOM 1459 O O . LEU B 1 29 ? -8.938 16.797 8.328 1 93.69 29 LEU B O 1
ATOM 1463 N N . GLU B 1 30 ? -9.086 18.688 7.164 1 91.94 30 GLU B N 1
ATOM 1464 C CA . GLU B 1 30 ? -9.648 18.031 5.992 1 91.94 30 GLU B CA 1
ATOM 1465 C C . GLU B 1 30 ? -8.656 17.031 5.387 1 91.94 30 GLU B C 1
ATOM 1467 O O . GLU B 1 30 ? -9.039 15.93 4.992 1 91.94 30 GLU B O 1
ATOM 1472 N N . LEU B 1 31 ? -7.398 17.438 5.336 1 90.06 31 LEU B N 1
ATOM 1473 C CA . LEU B 1 31 ? -6.363 16.562 4.797 1 90.06 31 LEU B CA 1
ATOM 1474 C C . LEU B 1 31 ? -6.188 15.328 5.672 1 90.06 31 LEU B C 1
ATOM 1476 O O . LEU B 1 31 ? -5.969 14.227 5.164 1 90.06 31 LEU B O 1
ATOM 1480 N N . LEU B 1 32 ? -6.297 15.531 7.031 1 88.75 32 LEU B N 1
ATOM 1481 C CA . LEU B 1 32 ? -6.16 14.406 7.949 1 88.75 32 LEU B CA 1
ATOM 1482 C C . LEU B 1 32 ? -7.305 13.422 7.77 1 88.75 32 LEU B C 1
ATOM 1484 O O . LEU B 1 32 ? -7.102 12.203 7.848 1 88.75 32 LEU B O 1
ATOM 1488 N N . GLU B 1 33 ? -8.461 13.953 7.52 1 88.31 33 GLU B N 1
ATOM 1489 C CA . GLU B 1 33 ? -9.609 13.094 7.254 1 88.31 33 GLU B CA 1
ATOM 1490 C C . GLU B 1 33 ? -9.43 12.336 5.941 1 88.31 33 GLU B C 1
ATOM 1492 O O . GLU B 1 33 ? -9.742 11.141 5.859 1 88.31 33 GLU B O 1
ATOM 1497 N N . HIS B 1 34 ? -8.961 13.023 4.953 1 85.12 34 HIS B N 1
ATOM 1498 C CA . HIS B 1 34 ? -8.68 12.391 3.668 1 85.12 34 HIS B CA 1
ATOM 1499 C C . HIS B 1 34 ? -7.637 11.289 3.811 1 85.12 34 HIS B C 1
ATOM 1501 O O . HIS B 1 34 ? -7.785 10.211 3.229 1 85.12 34 HIS B O 1
ATOM 1507 N N . GLU B 1 35 ? -6.57 11.586 4.605 1 81.94 35 GLU B N 1
ATOM 1508 C CA . GLU B 1 35 ? -5.531 10.602 4.891 1 81.94 35 GLU B CA 1
ATOM 1509 C C . GLU B 1 35 ? -6.121 9.344 5.523 1 81.94 35 GLU B C 1
ATOM 1511 O O . GLU B 1 35 ? -5.805 8.227 5.105 1 81.94 35 GLU B O 1
ATOM 1516 N N . ARG B 1 36 ? -6.98 9.516 6.465 1 82.56 36 ARG B N 1
ATOM 1517 C CA . ARG B 1 36 ? -7.621 8.391 7.137 1 82.56 36 ARG B CA 1
ATOM 1518 C C . ARG B 1 36 ? -8.398 7.535 6.145 1 82.56 36 ARG B C 1
ATOM 1520 O O . ARG B 1 36 ? -8.336 6.305 6.191 1 82.56 36 ARG B O 1
ATOM 1527 N N . ASN B 1 37 ? -9.078 8.148 5.246 1 78.94 37 ASN B N 1
ATOM 1528 C CA . ASN B 1 37 ? -9.867 7.438 4.246 1 78.94 37 ASN B CA 1
ATOM 1529 C C . ASN B 1 37 ? -8.977 6.629 3.307 1 78.94 37 ASN B C 1
ATOM 1531 O O . ASN B 1 37 ? -9.328 5.504 2.936 1 78.94 37 ASN B O 1
ATOM 1535 N N . LEU B 1 38 ? -7.855 7.203 2.883 1 74.69 38 LEU B N 1
ATOM 1536 C CA . LEU B 1 38 ? -6.914 6.52 2.002 1 74.69 38 LEU B CA 1
ATOM 1537 C C . LEU B 1 38 ? -6.309 5.301 2.693 1 74.69 38 LEU B C 1
ATOM 1539 O O . LEU B 1 38 ? -6.133 4.254 2.072 1 74.69 38 LEU B O 1
ATOM 1543 N N . LEU B 1 39 ? -5.992 5.457 3.957 1 70.69 39 LEU B N 1
ATOM 1544 C CA . LEU B 1 39 ? -5.398 4.375 4.734 1 70.69 39 LEU B CA 1
ATOM 1545 C C . LEU B 1 39 ? -6.398 3.248 4.949 1 70.69 39 LEU B C 1
ATOM 1547 O O . LEU B 1 39 ? -6.027 2.072 4.961 1 70.69 39 LEU B O 1
ATOM 1551 N N . ALA B 1 40 ? -7.637 3.543 5.113 1 66.81 40 ALA B N 1
ATOM 1552 C CA . ALA B 1 40 ? -8.695 2.561 5.34 1 66.81 40 ALA B CA 1
ATOM 1553 C C . ALA B 1 40 ? -9.023 1.802 4.059 1 66.81 40 ALA B C 1
ATOM 1555 O O . ALA B 1 40 ? -9.453 0.646 4.105 1 66.81 40 ALA B O 1
ATOM 1556 N N . ALA B 1 41 ? -8.914 2.461 2.965 1 60.47 41 ALA B N 1
ATOM 1557 C CA . ALA B 1 41 ? -9.258 1.866 1.676 1 60.47 41 ALA B CA 1
ATOM 1558 C C . ALA B 1 41 ? -8.164 0.913 1.2 1 60.47 41 ALA B C 1
ATOM 1560 O O . ALA B 1 41 ? -8.367 0.155 0.248 1 60.47 41 ALA B O 1
ATOM 1561 N N . GLY B 1 42 ? -7.016 0.955 1.764 1 57.56 42 GLY B N 1
ATOM 1562 C CA . GLY B 1 42 ? -5.922 0.125 1.291 1 57.56 42 GLY B CA 1
ATOM 1563 C C . GLY B 1 42 ? -6.312 -1.328 1.102 1 57.56 42 GLY B C 1
ATOM 1564 O O . GLY B 1 42 ? -7.027 -1.896 1.927 1 57.56 42 GLY B O 1
ATOM 1565 N N . ASN B 1 43 ? -6.316 -1.81 -0.124 1 61.88 43 ASN B N 1
ATOM 1566 C CA . ASN B 1 43 ? -6.621 -3.096 -0.744 1 61.88 43 ASN B CA 1
ATOM 1567 C C . ASN B 1 43 ? -5.754 -4.211 -0.171 1 61.88 43 ASN B C 1
ATOM 1569 O O . ASN B 1 43 ? -5.562 -5.246 -0.812 1 61.88 43 ASN B O 1
ATOM 1573 N N . LEU B 1 44 ? -5.332 -4.102 1.078 1 61.81 44 LEU B N 1
ATOM 1574 C CA . LEU B 1 44 ? -4.445 -5.109 1.648 1 61.81 44 LEU B CA 1
ATOM 1575 C C . LEU B 1 44 ? -5.18 -6.43 1.854 1 61.81 44 LEU B C 1
ATOM 1577 O O . LEU B 1 44 ? -4.602 -7.504 1.671 1 61.81 44 LEU B O 1
ATOM 1581 N N . ASP B 1 45 ? -6.441 -6.246 2.17 1 67.06 45 ASP B N 1
ATOM 1582 C CA . ASP B 1 45 ? -7.227 -7.465 2.354 1 67.06 45 ASP B CA 1
ATOM 1583 C C . ASP B 1 45 ? -7.352 -8.242 1.043 1 67.06 45 ASP B C 1
ATOM 1585 O O . ASP B 1 45 ? -7.25 -9.469 1.031 1 67.06 45 ASP B O 1
ATOM 1589 N N . ASP B 1 46 ? -7.477 -7.488 0.027 1 73.38 46 ASP B N 1
ATOM 1590 C CA . ASP B 1 46 ? -7.57 -8.125 -1.281 1 73.38 46 ASP B CA 1
ATOM 1591 C C . ASP B 1 46 ? -6.258 -8.812 -1.655 1 73.38 46 ASP B C 1
ATOM 1593 O O . ASP B 1 46 ? -6.258 -9.891 -2.252 1 73.38 46 ASP B O 1
ATOM 1597 N N . LEU B 1 47 ? -5.207 -8.258 -1.139 1 72 47 LEU B N 1
ATOM 1598 C CA . LEU B 1 47 ? -3.902 -8.836 -1.433 1 72 47 LEU B CA 1
ATOM 1599 C C . LEU B 1 47 ? -3.68 -10.109 -0.628 1 72 47 LEU B C 1
ATOM 1601 O O . LEU B 1 47 ? -3.123 -11.086 -1.142 1 72 47 LEU B O 1
ATOM 1605 N N . ALA B 1 48 ? -4.141 -10.086 0.544 1 71.56 48 ALA B N 1
ATOM 1606 C CA . ALA B 1 48 ? -4.012 -11.273 1.389 1 71.56 48 ALA B CA 1
ATOM 1607 C C . ALA B 1 48 ? -4.812 -12.445 0.82 1 71.56 48 ALA B C 1
ATOM 1609 O O . ALA B 1 48 ? -4.336 -13.578 0.81 1 71.56 48 ALA B O 1
ATOM 1610 N N . LEU B 1 49 ? -6.008 -12.117 0.34 1 78.88 49 LEU B N 1
ATOM 1611 C CA . LEU B 1 49 ? -6.84 -13.141 -0.271 1 78.88 49 LEU B CA 1
ATOM 1612 C C . LEU B 1 49 ? -6.203 -13.672 -1.553 1 78.88 49 LEU B C 1
ATOM 1614 O O . LEU B 1 49 ? -6.234 -14.875 -1.815 1 78.88 49 LEU B O 1
ATOM 1618 N N . LEU B 1 50 ? -5.59 -12.789 -2.275 1 82.38 50 LEU B N 1
ATOM 1619 C CA . LEU B 1 50 ? -4.91 -13.164 -3.51 1 82.38 50 LEU B CA 1
ATOM 1620 C C . LEU B 1 50 ? -3.732 -14.094 -3.223 1 82.38 50 LEU B C 1
ATOM 1622 O O . LEU B 1 50 ? -3.535 -15.086 -3.924 1 82.38 50 LEU B O 1
ATOM 1626 N N . VAL B 1 51 ? -3.016 -13.859 -2.201 1 77.44 51 VAL B N 1
ATOM 1627 C CA . VAL B 1 51 ? -1.866 -14.672 -1.818 1 77.44 51 VAL B CA 1
ATOM 1628 C C . VAL B 1 51 ? -2.332 -16.078 -1.417 1 77.44 51 VAL B C 1
ATOM 1630 O O . VAL B 1 51 ? -1.743 -17.078 -1.832 1 77.44 51 VAL B O 1
ATOM 1633 N N . ALA B 1 52 ? -3.414 -16.094 -0.712 1 81.81 52 ALA B N 1
ATOM 1634 C CA . ALA B 1 52 ? -3.963 -17.375 -0.286 1 81.81 52 ALA B CA 1
ATOM 1635 C C . ALA B 1 52 ? -4.438 -18.203 -1.483 1 81.81 52 ALA B C 1
ATOM 1637 O O . ALA B 1 52 ? -4.203 -19.406 -1.547 1 81.81 52 ALA B O 1
ATOM 1638 N N . ASP B 1 53 ? -5.062 -17.516 -2.387 1 86.75 53 ASP B N 1
ATOM 1639 C CA . ASP B 1 53 ? -5.539 -18.188 -3.59 1 86.75 53 ASP B CA 1
ATOM 1640 C C . ASP B 1 53 ? -4.375 -18.703 -4.434 1 86.75 53 ASP B C 1
ATOM 1642 O O . ASP B 1 53 ? -4.426 -19.812 -4.957 1 86.75 53 ASP B O 1
ATOM 1646 N N . LYS B 1 54 ? -3.336 -17.969 -4.496 1 86.31 54 LYS B N 1
ATOM 1647 C CA . LYS B 1 54 ? -2.156 -18.391 -5.242 1 86.31 54 LYS B CA 1
ATOM 1648 C C . LYS B 1 54 ? -1.512 -19.609 -4.598 1 86.31 54 LYS B C 1
ATOM 1650 O O . LYS B 1 54 ? -1.111 -20.547 -5.293 1 86.31 54 LYS B O 1
ATOM 1655 N N . ASP B 1 55 ? -1.466 -19.594 -3.268 1 82.94 55 ASP B N 1
ATOM 1656 C CA . ASP B 1 55 ? -0.89 -20.703 -2.529 1 82.94 55 ASP B CA 1
ATOM 1657 C C . ASP B 1 55 ? -1.684 -22 -2.77 1 82.94 55 ASP B C 1
ATOM 1659 O O . ASP B 1 55 ? -1.102 -23.062 -2.941 1 82.94 55 ASP B O 1
ATOM 1663 N N . ARG B 1 56 ? -2.961 -21.828 -2.787 1 88.88 56 ARG B N 1
ATOM 1664 C CA . ARG B 1 56 ? -3.83 -22.984 -3.029 1 88.88 56 ARG B CA 1
ATOM 1665 C C . ARG B 1 56 ? -3.59 -23.562 -4.418 1 88.88 56 ARG B C 1
ATOM 1667 O O . ARG B 1 56 ? -3.498 -24.781 -4.578 1 88.88 56 ARG B O 1
ATOM 1674 N N . LEU B 1 57 ? -3.445 -22.719 -5.387 1 91.31 57 LEU B N 1
ATOM 1675 C CA . LEU B 1 57 ? -3.242 -23.172 -6.758 1 91.31 57 LEU B CA 1
ATOM 1676 C C . LEU B 1 57 ? -1.854 -23.781 -6.93 1 91.31 57 LEU B C 1
ATOM 1678 O O . LEU B 1 57 ? -1.68 -24.734 -7.688 1 91.31 57 LEU B O 1
ATOM 1682 N N . ILE B 1 58 ? -0.879 -23.328 -6.199 1 88.31 58 ILE B N 1
ATOM 1683 C CA . ILE B 1 58 ? 0.479 -23.859 -6.238 1 88.31 58 ILE B CA 1
ATOM 1684 C C . ILE B 1 58 ? 0.501 -25.25 -5.625 1 88.31 58 ILE B C 1
ATOM 1686 O O . ILE B 1 58 ? 1.128 -26.172 -6.168 1 88.31 58 ILE B O 1
ATOM 1690 N N . ASP B 1 59 ? -0.209 -25.344 -4.52 1 89.25 59 ASP B N 1
ATOM 1691 C CA . ASP B 1 59 ? -0.338 -26.672 -3.898 1 89.25 59 ASP B CA 1
ATOM 1692 C C . ASP B 1 59 ? -1.006 -27.656 -4.848 1 89.25 59 ASP B C 1
ATOM 1694 O O . ASP B 1 59 ? -0.582 -28.812 -4.945 1 89.25 59 ASP B O 1
ATOM 1698 N N . GLN B 1 60 ? -2.049 -27.219 -5.531 1 92.69 60 GLN B N 1
ATOM 1699 C CA . GLN B 1 60 ? -2.744 -28.062 -6.496 1 92.69 60 GLN B CA 1
ATOM 1700 C C . GLN B 1 60 ? -1.823 -28.453 -7.648 1 92.69 60 GLN B C 1
ATOM 1702 O O . GLN B 1 60 ? -1.875 -29.578 -8.133 1 92.69 60 GLN B O 1
ATOM 1707 N N . PHE B 1 61 ? -0.977 -27.562 -8.062 1 91.88 61 PHE B N 1
ATOM 1708 C CA . PHE B 1 61 ? 0.004 -27.859 -9.102 1 91.88 61 PHE B CA 1
ATOM 1709 C C . PHE B 1 61 ? 0.926 -29 -8.672 1 91.88 61 PHE B C 1
ATOM 1711 O O . PHE B 1 61 ? 1.184 -29.922 -9.453 1 91.88 61 PHE B O 1
ATOM 1718 N N . ALA B 1 62 ? 1.392 -28.938 -7.445 1 91 62 ALA B N 1
ATOM 1719 C CA . ALA B 1 62 ? 2.301 -29.953 -6.922 1 91 62 ALA B CA 1
ATOM 1720 C C . ALA B 1 62 ? 1.629 -31.312 -6.883 1 91 62 ALA B C 1
ATOM 1722 O O . ALA B 1 62 ? 2.238 -32.312 -7.254 1 91 62 ALA B O 1
ATOM 1723 N N . ARG B 1 63 ? 0.407 -31.312 -6.52 1 93.5 63 ARG B N 1
ATOM 1724 C CA . ARG B 1 63 ? -0.33 -32.562 -6.441 1 93.5 63 ARG B CA 1
ATOM 1725 C C . ARG B 1 63 ? -0.541 -33.156 -7.832 1 93.5 63 ARG B C 1
ATOM 1727 O O . ARG B 1 63 ? -0.386 -34.375 -8.023 1 93.5 63 ARG B O 1
ATOM 1734 N N . LEU B 1 64 ? -0.864 -32.312 -8.75 1 93.94 64 LEU B N 1
ATOM 1735 C CA . LEU B 1 64 ? -1.108 -32.75 -10.109 1 93.94 64 LEU B CA 1
ATOM 1736 C C . LEU B 1 64 ? 0.189 -33.219 -10.773 1 93.94 64 LEU B C 1
ATOM 1738 O O . LEU B 1 64 ? 0.194 -34.188 -11.539 1 93.94 64 LEU B O 1
ATOM 1742 N N . ASP B 1 65 ? 1.248 -32.531 -10.477 1 93.38 65 ASP B N 1
ATOM 1743 C CA . ASP B 1 65 ? 2.566 -32.938 -10.945 1 93.38 65 ASP B CA 1
ATOM 1744 C C . ASP B 1 65 ? 2.924 -34.344 -10.43 1 93.38 65 ASP B C 1
ATOM 1746 O O . ASP B 1 65 ? 3.418 -35.188 -11.188 1 93.38 65 ASP B O 1
ATOM 1750 N N . MET B 1 66 ? 2.662 -34.562 -9.164 1 94 66 MET B N 1
ATOM 1751 C CA . MET B 1 66 ? 2.924 -35.875 -8.562 1 94 66 MET B CA 1
ATOM 1752 C C . MET B 1 66 ? 2.088 -36.969 -9.234 1 94 66 MET B C 1
ATOM 1754 O O . MET B 1 66 ? 2.582 -38.062 -9.492 1 94 66 MET B O 1
ATOM 1758 N N . ARG B 1 67 ? 0.873 -36.625 -9.531 1 94.62 67 ARG B N 1
ATOM 1759 C CA . ARG B 1 67 ? -0.009 -37.562 -10.211 1 94.62 67 ARG B CA 1
ATOM 1760 C C . ARG B 1 67 ? 0.51 -37.906 -11.609 1 94.62 67 ARG B C 1
ATOM 1762 O O . ARG B 1 67 ? 0.513 -39.062 -12.023 1 94.62 67 ARG B O 1
ATOM 1769 N N . ARG B 1 68 ? 0.931 -36.844 -12.305 1 95.56 68 ARG B N 1
ATOM 1770 C CA . ARG B 1 68 ? 1.471 -37.062 -13.648 1 95.56 68 ARG B CA 1
ATOM 1771 C C . ARG B 1 68 ? 2.717 -37.938 -13.609 1 95.56 68 ARG B C 1
ATOM 1773 O O . ARG B 1 68 ? 2.857 -38.844 -14.414 1 95.56 68 ARG B O 1
ATOM 1780 N N . ASN B 1 69 ? 3.541 -37.719 -12.586 1 95.31 69 ASN B N 1
ATOM 1781 C CA . ASN B 1 69 ? 4.781 -38.5 -12.461 1 95.31 69 ASN B CA 1
ATOM 1782 C C . ASN B 1 69 ? 4.508 -39.938 -12.078 1 95.31 69 ASN B C 1
ATOM 1784 O O . ASN B 1 69 ? 5.211 -40.844 -12.523 1 95.31 69 ASN B O 1
ATOM 1788 N N . ARG B 1 70 ? 3.521 -40.156 -11.289 1 95.19 70 ARG B N 1
ATOM 1789 C CA . ARG B 1 70 ? 3.133 -41.5 -10.953 1 95.19 70 ARG B CA 1
ATOM 1790 C C . ARG B 1 70 ? 2.695 -42.281 -12.203 1 95.19 70 ARG B C 1
ATOM 1792 O O . ARG B 1 70 ? 3.049 -43.438 -12.367 1 95.19 70 ARG B O 1
ATOM 1799 N N . PHE B 1 71 ? 1.964 -41.625 -13.047 1 94.62 71 PHE B N 1
ATOM 1800 C CA . PHE B 1 71 ? 1.544 -42.219 -14.305 1 94.62 71 PHE B CA 1
ATOM 1801 C C . PHE B 1 71 ? 2.752 -42.594 -15.156 1 94.62 71 PHE B C 1
ATOM 1803 O O . PHE B 1 71 ? 2.838 -43.719 -15.672 1 94.62 71 PHE B O 1
ATOM 1810 N N . LEU B 1 72 ? 3.648 -41.656 -15.266 1 95 72 LEU B N 1
ATOM 1811 C CA . LEU B 1 72 ? 4.836 -41.875 -16.078 1 95 72 LEU B CA 1
ATOM 1812 C C . LEU B 1 72 ? 5.664 -43.031 -15.539 1 95 72 LEU B C 1
ATOM 1814 O O . LEU B 1 72 ? 6.117 -43.906 -16.297 1 95 72 LEU B O 1
ATOM 1818 N N . ASN B 1 73 ? 5.793 -43.062 -14.203 1 95.62 73 ASN B N 1
ATOM 1819 C CA . ASN B 1 73 ? 6.547 -44.125 -13.57 1 95.62 73 ASN B CA 1
ATOM 1820 C C . ASN B 1 73 ? 5.918 -45.5 -13.844 1 95.62 73 ASN B C 1
ATOM 1822 O O . ASN B 1 73 ? 6.625 -46.438 -14.141 1 95.62 73 ASN B O 1
ATOM 1826 N N . ALA B 1 74 ? 4.652 -45.531 -13.797 1 95.06 74 ALA B N 1
ATOM 1827 C CA . ALA B 1 74 ? 3.926 -46.75 -14.062 1 95.06 74 ALA B CA 1
ATOM 1828 C C . ALA B 1 74 ? 4.125 -47.219 -15.508 1 95.06 74 ALA B C 1
ATOM 1830 O O . ALA B 1 74 ? 4.098 -48.406 -15.797 1 95.06 74 ALA B O 1
ATOM 1831 N N . ALA B 1 75 ? 4.418 -46.281 -16.422 1 92.69 75 ALA B N 1
ATOM 1832 C CA . ALA B 1 75 ? 4.625 -46.562 -17.828 1 92.69 75 ALA B CA 1
ATOM 1833 C C . ALA B 1 75 ? 6.098 -46.844 -18.125 1 92.69 75 ALA B C 1
ATOM 1835 O O . ALA B 1 75 ? 6.477 -47.062 -19.281 1 92.69 75 ALA B O 1
ATOM 1836 N N . GLY B 1 76 ? 6.973 -46.75 -17.094 1 95.94 76 GLY B N 1
ATOM 1837 C CA . GLY B 1 76 ? 8.391 -47.031 -17.25 1 95.94 76 GLY B CA 1
ATOM 1838 C C . GLY B 1 76 ? 9.172 -45.844 -17.797 1 95.94 76 GLY B C 1
ATOM 1839 O O . GLY B 1 76 ? 10.242 -46 -18.375 1 95.94 76 GLY B O 1
ATOM 1840 N N . LEU B 1 77 ? 8.531 -44.688 -17.703 1 95.62 77 LEU B N 1
ATOM 1841 C CA . LEU B 1 77 ? 9.164 -43.5 -18.219 1 95.62 77 LEU B CA 1
ATOM 1842 C C . LEU B 1 77 ? 9.727 -42.656 -17.094 1 95.62 77 LEU B C 1
ATOM 1844 O O . LEU B 1 77 ? 9.234 -42.719 -15.961 1 95.62 77 LEU B O 1
ATOM 1848 N N . PRO B 1 78 ? 10.758 -41.75 -17.422 1 95.75 78 PRO B N 1
ATOM 1849 C CA . PRO B 1 78 ? 11.242 -40.812 -16.406 1 95.75 78 PRO B CA 1
ATOM 1850 C C . PRO B 1 78 ? 10.203 -39.75 -16.031 1 95.75 78 PRO B C 1
ATOM 1852 O O . PRO B 1 78 ? 9.242 -39.531 -16.766 1 95.75 78 PRO B O 1
ATOM 1855 N N . GLU B 1 79 ? 10.398 -39.25 -14.906 1 95.38 79 GLU B N 1
ATOM 1856 C CA . GLU B 1 79 ? 9.516 -38.188 -14.461 1 95.38 79 GLU B CA 1
ATOM 1857 C C . GLU B 1 79 ? 9.773 -36.875 -15.242 1 95.38 79 GLU B C 1
ATOM 1859 O O . GLU B 1 79 ? 10.789 -36.75 -15.922 1 95.38 79 GLU B O 1
ATOM 1864 N N . GLY B 1 80 ? 8.812 -36 -15.195 1 93.62 80 GLY B N 1
ATOM 1865 C CA . GLY B 1 80 ? 8.984 -34.625 -15.695 1 93.62 80 GLY B CA 1
ATOM 1866 C C . GLY B 1 80 ? 8.945 -34.531 -17.203 1 93.62 80 GLY B C 1
ATOM 1867 O O . GLY B 1 80 ? 8.305 -35.375 -17.859 1 93.62 80 GLY B O 1
ATOM 1868 N N . THR B 1 81 ? 9.539 -33.531 -17.688 1 93.94 81 THR B N 1
ATOM 1869 C CA . THR B 1 81 ? 9.492 -33.188 -19.094 1 93.94 81 THR B CA 1
ATOM 1870 C C . THR B 1 81 ? 10.086 -34.312 -19.953 1 93.94 81 THR B C 1
ATOM 1872 O O . THR B 1 81 ? 9.578 -34.594 -21.031 1 93.94 81 THR B O 1
ATOM 1875 N N . GLN B 1 82 ? 11.141 -34.906 -19.469 1 94.38 82 GLN B N 1
ATOM 1876 C CA . GLN B 1 82 ? 11.766 -36 -20.219 1 94.38 82 GLN B CA 1
ATOM 1877 C C . GLN B 1 82 ? 10.789 -37.125 -20.453 1 94.38 82 GLN B C 1
ATOM 1879 O O . GLN B 1 82 ? 10.68 -37.656 -21.562 1 94.38 82 GLN B O 1
ATOM 1884 N N . GLY B 1 83 ? 10.133 -37.5 -19.344 1 95.94 83 GLY B N 1
ATOM 1885 C CA . GLY B 1 83 ? 9.141 -38.562 -19.469 1 95.94 83 GLY B CA 1
ATOM 1886 C C . GLY B 1 83 ? 7.973 -38.188 -20.359 1 95.94 83 GLY B C 1
ATOM 1887 O O . GLY B 1 83 ? 7.516 -39 -21.172 1 95.94 83 GLY B O 1
ATOM 1888 N N . MET B 1 84 ? 7.531 -37 -20.234 1 95.38 84 MET B N 1
ATOM 1889 C CA . MET B 1 84 ? 6.43 -36.5 -21.062 1 95.38 84 MET B CA 1
ATOM 1890 C C . MET B 1 84 ? 6.828 -36.469 -22.547 1 95.38 84 MET B C 1
ATOM 1892 O O . MET B 1 84 ? 6.059 -36.906 -23.406 1 95.38 84 MET B O 1
ATOM 1896 N N . ASN B 1 85 ? 8.008 -36 -22.812 1 93.12 85 ASN B N 1
ATOM 1897 C CA . ASN B 1 85 ? 8.492 -35.969 -24.188 1 93.12 85 ASN B CA 1
ATOM 1898 C C . ASN B 1 85 ? 8.594 -37.375 -24.781 1 93.12 85 ASN B C 1
ATOM 1900 O O . ASN B 1 85 ? 8.25 -37.594 -25.953 1 93.12 85 ASN B O 1
ATOM 1904 N N . ALA B 1 86 ? 9.078 -38.281 -24.016 1 93.75 86 ALA B N 1
ATOM 1905 C CA . ALA B 1 86 ? 9.148 -39.656 -24.453 1 93.75 86 ALA B CA 1
ATOM 1906 C C . ALA B 1 86 ? 7.762 -40.219 -24.781 1 93.75 86 ALA B C 1
ATOM 1908 O O . ALA B 1 86 ? 7.582 -40.906 -25.781 1 93.75 86 ALA B O 1
ATOM 1909 N N . TRP B 1 87 ? 6.801 -39.875 -23.906 1 92.81 87 TRP B N 1
ATOM 1910 C CA . TRP B 1 87 ? 5.43 -40.344 -24.109 1 92.81 87 TRP B CA 1
ATOM 1911 C C . TRP B 1 87 ? 4.863 -39.75 -25.406 1 92.81 87 TRP B C 1
ATOM 1913 O O . TRP B 1 87 ? 4.305 -40.5 -26.234 1 92.81 87 TRP B O 1
ATOM 1923 N N . VAL B 1 88 ? 5.008 -38.5 -25.609 1 91.88 88 VAL B N 1
ATOM 1924 C CA . VAL B 1 88 ? 4.449 -37.781 -26.75 1 91.88 88 VAL B CA 1
ATOM 1925 C C . VAL B 1 88 ? 5.133 -38.25 -28.031 1 91.88 88 VAL B C 1
ATOM 1927 O O . VAL B 1 88 ? 4.496 -38.344 -29.094 1 91.88 88 VAL B O 1
ATOM 1930 N N . SER B 1 89 ? 6.426 -38.531 -27.938 1 89.62 89 SER B N 1
ATOM 1931 C CA . SER B 1 89 ? 7.164 -39 -29.109 1 89.62 89 SER B CA 1
ATOM 1932 C C . SER B 1 89 ? 6.664 -40.344 -29.578 1 89.62 89 SER B C 1
ATOM 1934 O O . SER B 1 89 ? 6.77 -40.688 -30.766 1 89.62 89 SER B O 1
ATOM 1936 N N . GLY B 1 90 ? 6.184 -41.156 -28.594 1 84.31 90 GLY B N 1
ATOM 1937 C CA . GLY B 1 90 ? 5.672 -42.469 -28.938 1 84.31 90 GLY B CA 1
ATOM 1938 C C . GLY B 1 90 ? 4.219 -42.438 -29.375 1 84.31 90 GLY B C 1
ATOM 1939 O O . GLY B 1 90 ? 3.682 -43.469 -29.812 1 84.31 90 GLY B O 1
ATOM 1940 N N . SER B 1 91 ? 3.676 -41.312 -29.203 1 78.19 91 SER B N 1
ATOM 1941 C CA . SER B 1 91 ? 2.271 -41.156 -29.562 1 78.19 91 SER B CA 1
ATOM 1942 C C . SER B 1 91 ? 2.117 -40.312 -30.844 1 78.19 91 SER B C 1
ATOM 1944 O O . SER B 1 91 ? 3.1 -39.781 -31.359 1 78.19 91 SER B O 1
ATOM 1946 N N . ASP B 1 92 ? 0.853 -40.406 -31.484 1 75.62 92 ASP B N 1
ATOM 1947 C CA . ASP B 1 92 ? 0.584 -39.562 -32.625 1 75.62 92 ASP B CA 1
ATOM 1948 C C . ASP B 1 92 ? 0.719 -38.062 -32.25 1 75.62 92 ASP B C 1
ATOM 1950 O O . ASP B 1 92 ? 0.242 -37.656 -31.203 1 75.62 92 ASP B O 1
ATOM 1954 N N . 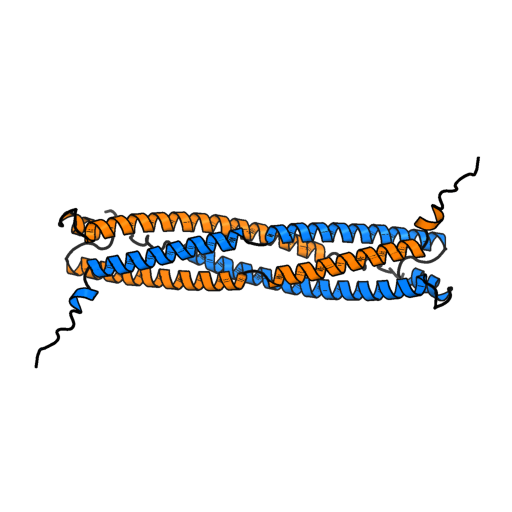GLU B 1 93 ? 1.563 -37.438 -33 1 68.19 93 GLU B N 1
ATOM 1955 C CA . GLU B 1 93 ? 1.829 -36 -32.75 1 68.19 93 GLU B CA 1
ATOM 1956 C C . GLU B 1 93 ? 0.532 -35.219 -32.562 1 68.19 93 GLU B C 1
ATOM 1958 O O . GLU B 1 93 ? 0.499 -34.219 -31.859 1 68.19 93 GLU B O 1
ATOM 1963 N N . GLU B 1 94 ? -0.436 -35.812 -33.156 1 73.44 94 GLU B N 1
ATOM 1964 C CA . GLU B 1 94 ? -1.705 -35.094 -33.156 1 73.44 94 GLU B CA 1
ATOM 1965 C C . GLU B 1 94 ? -2.578 -35.562 -31.984 1 73.44 94 GLU B C 1
ATOM 1967 O O . GLU B 1 94 ? -3.742 -35.156 -31.875 1 73.44 94 GLU B O 1
ATOM 1972 N N . SER B 1 95 ? -1.89 -36.219 -31.062 1 86 95 SER B N 1
ATOM 1973 C CA . SER B 1 95 ? -2.695 -36.688 -29.938 1 86 95 SER B CA 1
ATOM 1974 C C . SER B 1 95 ? -3.096 -35.562 -29.016 1 86 95 SER B C 1
ATOM 1976 O O . SER B 1 95 ? -2.414 -34.531 -28.953 1 86 95 SER B O 1
ATOM 1978 N N . THR B 1 96 ? -4.23 -35.688 -28.391 1 89.31 96 THR B N 1
ATOM 1979 C CA . THR B 1 96 ? -4.738 -34.75 -27.406 1 89.31 96 THR B CA 1
ATOM 1980 C C . THR B 1 96 ? -3.711 -34.5 -26.312 1 89.31 96 THR B C 1
ATOM 1982 O O . THR B 1 96 ? -3.508 -33.344 -25.906 1 89.31 96 THR B O 1
ATOM 1985 N N . VAL B 1 97 ? -2.986 -35.5 -26 1 93.06 97 VAL B N 1
ATOM 1986 C CA . VAL B 1 97 ? -1.993 -35.406 -24.938 1 93.06 97 VAL B CA 1
ATOM 1987 C C . VAL B 1 97 ? -0.836 -34.5 -25.391 1 93.06 97 VAL B C 1
ATOM 1989 O O . VAL B 1 97 ? -0.373 -33.656 -24.656 1 93.06 97 VAL B O 1
ATOM 1992 N N . ALA B 1 98 ? -0.387 -34.75 -26.625 1 92.88 98 ALA B N 1
ATOM 1993 C CA . ALA B 1 98 ? 0.718 -33.969 -27.156 1 92.88 98 ALA B CA 1
ATOM 1994 C C . ALA B 1 98 ? 0.347 -32.5 -27.25 1 92.88 98 ALA B C 1
ATOM 1996 O O . ALA B 1 98 ? 1.128 -31.625 -26.844 1 92.88 98 ALA B O 1
ATOM 1997 N N . ARG B 1 99 ? -0.79 -32.188 -27.688 1 92.06 99 ARG B N 1
ATOM 1998 C CA . ARG B 1 99 ? -1.267 -30.812 -27.812 1 92.06 99 ARG B CA 1
ATOM 1999 C C . ARG B 1 99 ? -1.406 -30.156 -26.438 1 92.06 99 ARG B C 1
ATOM 2001 O O . ARG B 1 99 ? -0.954 -29.016 -26.234 1 92.06 99 ARG B O 1
ATOM 2008 N N . ASP B 1 100 ? -2.025 -30.922 -25.531 1 93.94 100 ASP B N 1
ATOM 2009 C CA . ASP B 1 100 ? -2.25 -30.375 -24.188 1 93.94 100 ASP B CA 1
ATOM 2010 C C . ASP B 1 100 ? -0.928 -30.141 -23.469 1 93.94 100 ASP B C 1
ATOM 2012 O O . ASP B 1 100 ? -0.785 -29.156 -22.734 1 93.94 100 ASP B O 1
ATOM 2016 N N . TRP B 1 101 ? 0.028 -30.984 -23.688 1 94.94 101 TRP B N 1
ATOM 2017 C CA . TRP B 1 101 ? 1.335 -30.844 -23.047 1 94.94 101 TRP B CA 1
ATOM 2018 C C . TRP B 1 101 ? 2.061 -29.609 -23.578 1 94.94 101 TRP B C 1
ATOM 2020 O O . TRP B 1 101 ? 2.596 -28.812 -22.797 1 94.94 101 TRP B O 1
ATOM 2030 N N . GLU B 1 102 ? 2.018 -29.438 -24.844 1 92.75 102 GLU B N 1
ATOM 2031 C CA . GLU B 1 102 ? 2.633 -28.266 -25.453 1 92.75 102 GLU B CA 1
ATOM 2032 C C . GLU B 1 102 ? 1.984 -26.984 -24.938 1 92.75 102 GLU B C 1
ATOM 2034 O O . GLU B 1 102 ? 2.678 -26.016 -24.625 1 92.75 102 GLU B O 1
ATOM 2039 N N . GLU B 1 103 ? 0.696 -27.031 -24.875 1 94.44 103 GLU B N 1
ATOM 2040 C CA . GLU B 1 103 ? -0.027 -25.859 -24.359 1 94.44 103 GLU B CA 1
ATOM 2041 C C . GLU B 1 103 ? 0.338 -25.578 -22.906 1 94.44 103 GLU B C 1
ATOM 2043 O O . GLU B 1 103 ? 0.555 -24.438 -22.531 1 94.44 103 GLU B O 1
ATOM 2048 N N . LEU B 1 104 ? 0.405 -26.609 -22.094 1 95.75 104 LEU B N 1
ATOM 2049 C CA . LEU B 1 104 ? 0.757 -26.469 -20.688 1 95.75 104 LEU B CA 1
ATOM 2050 C C . LEU B 1 104 ? 2.139 -25.844 -20.531 1 95.75 104 LEU B C 1
ATOM 2052 O O . LEU B 1 104 ? 2.328 -24.938 -19.703 1 95.75 104 LEU B O 1
ATOM 2056 N N . LEU B 1 105 ? 3.076 -26.328 -21.344 1 94.88 105 LEU B N 1
ATOM 2057 C CA . LEU B 1 105 ? 4.43 -25.781 -21.281 1 94.88 105 LEU B CA 1
ATOM 2058 C C . LEU B 1 105 ? 4.434 -24.312 -21.641 1 94.88 105 LEU B C 1
ATOM 2060 O O . LEU B 1 105 ? 5.113 -23.5 -20.984 1 94.88 105 LEU B O 1
ATOM 2064 N N . GLY B 1 106 ? 3.674 -23.969 -22.672 1 94.19 106 GLY B N 1
ATOM 2065 C CA . GLY B 1 106 ? 3.568 -22.578 -23.062 1 94.19 106 GLY B CA 1
ATOM 2066 C C . GLY B 1 106 ? 2.969 -21.703 -21.984 1 94.19 106 GLY B C 1
ATOM 2067 O O . GLY B 1 106 ? 3.484 -20.609 -21.703 1 94.19 106 GLY B O 1
ATOM 2068 N N . LEU B 1 107 ? 1.904 -22.156 -21.391 1 94.06 107 LEU B N 1
ATOM 2069 C CA . LEU B 1 107 ? 1.225 -21.391 -20.344 1 94.06 107 LEU B CA 1
ATOM 2070 C C . LEU B 1 107 ? 2.088 -21.297 -19.094 1 94.06 107 LEU B C 1
ATOM 2072 O O . LEU B 1 107 ? 2.08 -20.281 -18.406 1 94.06 107 LEU B O 1
ATOM 2076 N N . ALA B 1 108 ? 2.809 -22.359 -18.781 1 93.31 108 ALA B N 1
ATOM 2077 C CA . ALA B 1 108 ? 3.719 -22.344 -17.641 1 93.31 108 ALA B CA 1
ATOM 2078 C C . ALA B 1 108 ? 4.805 -21.281 -17.828 1 93.31 108 ALA B C 1
ATOM 2080 O O . ALA B 1 108 ? 5.145 -20.562 -16.875 1 93.31 108 ALA B O 1
ATOM 2081 N N . ASP B 1 109 ? 5.285 -21.203 -19.016 1 92.75 109 ASP B N 1
ATOM 2082 C CA . ASP B 1 109 ? 6.293 -20.20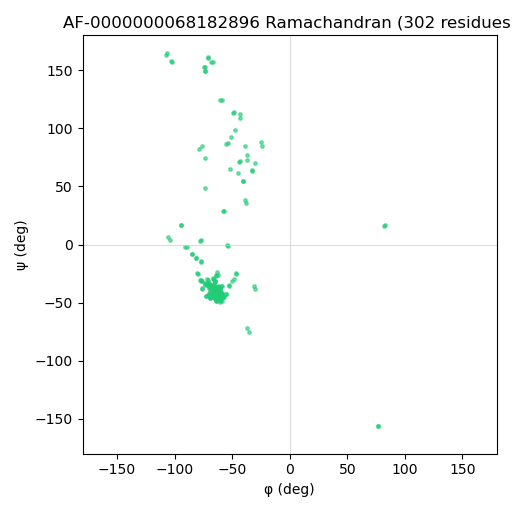3 -19.312 1 92.75 109 ASP B CA 1
ATOM 2083 C C . ASP B 1 109 ? 5.715 -18.797 -19.188 1 92.75 109 ASP B C 1
ATOM 2085 O O . ASP B 1 109 ? 6.359 -17.906 -18.625 1 92.75 109 ASP B O 1
ATOM 2089 N N . LEU B 1 110 ? 4.559 -18.609 -19.672 1 92.19 110 LEU B N 1
ATOM 2090 C CA . LEU B 1 110 ? 3.885 -17.328 -19.562 1 92.19 110 LEU B CA 1
ATOM 2091 C C . LEU B 1 110 ? 3.652 -16.969 -18.094 1 92.19 110 LEU B C 1
ATOM 2093 O O . LEU B 1 110 ? 3.889 -15.828 -17.688 1 92.19 110 LEU B O 1
ATOM 2097 N N . ALA B 1 111 ? 3.213 -17.891 -17.312 1 91.5 111 ALA B N 1
ATOM 2098 C CA . ALA B 1 111 ? 2.975 -17.672 -15.891 1 91.5 111 ALA B CA 1
ATOM 2099 C C . ALA B 1 111 ? 4.262 -17.266 -15.18 1 91.5 111 ALA B C 1
ATOM 2101 O O . ALA B 1 111 ? 4.25 -16.359 -14.336 1 91.5 111 ALA B O 1
ATOM 2102 N N . LYS B 1 112 ? 5.332 -17.891 -15.547 1 90.5 112 LYS B N 1
ATOM 2103 C CA . LYS B 1 112 ? 6.633 -17.562 -14.969 1 90.5 112 LYS B CA 1
ATOM 2104 C C . LYS B 1 112 ? 7.02 -16.125 -15.273 1 90.5 112 LYS B C 1
ATOM 2106 O O . LYS B 1 112 ? 7.445 -15.383 -14.383 1 90.5 112 LYS B O 1
ATOM 2111 N N . GLN B 1 113 ? 6.836 -15.711 -16.438 1 90 113 GLN B N 1
ATOM 2112 C CA . GLN B 1 113 ? 7.176 -14.359 -16.859 1 90 113 GLN B CA 1
ATOM 2113 C C . GLN B 1 113 ? 6.312 -13.328 -16.141 1 90 113 GLN B C 1
ATOM 2115 O O . GLN B 1 113 ? 6.824 -12.328 -15.625 1 90 113 GLN B O 1
ATOM 2120 N N . LEU B 1 114 ? 5.02 -13.648 -16.125 1 87.25 114 LEU B N 1
ATOM 2121 C CA . LEU B 1 114 ? 4.094 -12.719 -15.477 1 87.25 114 LEU B CA 1
ATOM 2122 C C . LEU B 1 114 ? 4.379 -12.625 -13.984 1 87.25 114 LEU B C 1
ATOM 2124 O O . LEU B 1 114 ? 4.355 -11.539 -13.406 1 87.25 114 LEU B O 1
ATOM 2128 N N . ASN B 1 115 ? 4.684 -13.719 -13.383 1 85.25 115 ASN B N 1
ATOM 2129 C CA . ASN B 1 115 ? 5.012 -13.734 -11.961 1 85.25 115 ASN B CA 1
ATOM 2130 C C . ASN B 1 115 ? 6.277 -12.938 -11.672 1 85.25 115 ASN B C 1
ATOM 2132 O O . ASN B 1 115 ? 6.34 -12.203 -10.688 1 85.25 115 ASN B O 1
ATOM 2136 N N . GLN B 1 116 ? 7.238 -13.031 -12.57 1 85.38 116 GLN B N 1
ATOM 2137 C CA . GLN B 1 116 ? 8.477 -12.273 -12.414 1 85.38 116 GLN B CA 1
ATOM 2138 C C . GLN B 1 116 ? 8.227 -10.773 -12.539 1 85.38 116 GLN B C 1
ATOM 2140 O O . GLN B 1 116 ? 8.773 -9.984 -11.766 1 85.38 116 GLN B O 1
ATOM 2145 N N . THR B 1 117 ? 7.441 -10.469 -13.445 1 84.19 117 THR B N 1
ATOM 2146 C CA . THR B 1 117 ? 7.098 -9.07 -13.641 1 84.19 117 THR B CA 1
ATOM 2147 C C . THR B 1 117 ? 6.359 -8.516 -12.43 1 84.19 117 THR B C 1
ATOM 2149 O O . THR B 1 117 ? 6.699 -7.441 -11.93 1 84.19 117 THR B O 1
ATOM 2152 N N . ASN B 1 118 ? 5.406 -9.281 -11.93 1 81.44 118 ASN B N 1
ATOM 2153 C CA . ASN B 1 118 ? 4.652 -8.867 -10.758 1 81.44 118 ASN B CA 1
ATOM 2154 C C . ASN B 1 118 ? 5.551 -8.719 -9.531 1 81.44 118 ASN B C 1
ATOM 2156 O O . ASN B 1 118 ? 5.352 -7.816 -8.719 1 81.44 118 ASN B O 1
ATOM 2160 N N . ALA B 1 119 ? 6.543 -9.609 -9.461 1 79.44 119 ALA B N 1
ATOM 2161 C CA . ALA B 1 119 ? 7.477 -9.547 -8.344 1 79.44 119 ALA B CA 1
ATOM 2162 C C . ALA B 1 119 ? 8.273 -8.242 -8.375 1 79.44 119 ALA B C 1
ATOM 2164 O O . ALA B 1 119 ? 8.492 -7.617 -7.332 1 79.44 119 ALA B O 1
ATOM 2165 N N . VAL B 1 120 ? 8.641 -7.844 -9.555 1 79.88 120 VAL B N 1
ATOM 2166 C CA . VAL B 1 120 ? 9.406 -6.609 -9.711 1 79.88 120 VAL B CA 1
ATOM 2167 C C . VAL B 1 120 ? 8.531 -5.41 -9.344 1 79.88 120 VAL B C 1
ATOM 2169 O O . VAL B 1 120 ? 8.969 -4.516 -8.625 1 79.88 120 VAL B O 1
ATOM 2172 N N . ILE B 1 121 ? 7.32 -5.43 -9.773 1 76.38 121 ILE B N 1
ATOM 2173 C CA . ILE B 1 121 ? 6.379 -4.355 -9.469 1 76.38 121 ILE B CA 1
ATOM 2174 C C . ILE B 1 121 ? 6.129 -4.297 -7.965 1 76.38 121 ILE B C 1
ATOM 2176 O O . ILE B 1 121 ? 6.141 -3.215 -7.371 1 76.38 121 ILE B O 1
ATOM 2180 N N . THR B 1 122 ? 5.895 -5.43 -7.387 1 75.56 122 THR B N 1
ATOM 2181 C CA . THR B 1 122 ? 5.645 -5.508 -5.949 1 75.56 122 THR B CA 1
ATOM 2182 C C . THR B 1 122 ? 6.828 -4.949 -5.164 1 75.56 122 THR B C 1
ATOM 2184 O O . THR B 1 122 ? 6.645 -4.168 -4.23 1 75.56 122 THR B O 1
ATOM 2187 N N . SER B 1 123 ? 8.031 -5.352 -5.594 1 76.56 123 SER B N 1
ATOM 2188 C CA . SER B 1 123 ? 9.227 -4.879 -4.91 1 76.56 123 SER B CA 1
ATOM 2189 C C . SER B 1 123 ? 9.367 -3.363 -5.02 1 76.56 123 SER B C 1
ATOM 2191 O O . SER B 1 123 ? 9.68 -2.691 -4.039 1 76.56 123 SER B O 1
ATOM 2193 N N . SER B 1 124 ? 9.125 -2.867 -6.16 1 75 124 SER B N 1
ATOM 2194 C CA . SER B 1 124 ? 9.195 -1.426 -6.375 1 75 124 SER B CA 1
ATOM 2195 C C . SER B 1 124 ? 8.117 -0.695 -5.574 1 75 124 SER B C 1
ATOM 2197 O O . SER B 1 124 ? 8.375 0.367 -5.008 1 75 124 SER B O 1
ATOM 2199 N N . TRP B 1 125 ? 6.957 -1.314 -5.598 1 70.5 125 TRP B N 1
ATOM 2200 C CA . TRP B 1 125 ? 5.84 -0.745 -4.855 1 70.5 125 TRP B CA 1
ATOM 2201 C C . TRP B 1 125 ? 6.145 -0.693 -3.361 1 70.5 125 TRP B C 1
ATOM 2203 O O . TRP B 1 125 ? 5.871 0.311 -2.699 1 70.5 125 TRP B O 1
ATOM 2213 N N . LEU B 1 126 ? 6.707 -1.728 -2.865 1 69.75 126 LEU B N 1
ATOM 2214 C CA . LEU B 1 126 ? 7.07 -1.794 -1.454 1 69.75 126 LEU B CA 1
ATOM 2215 C C . LEU B 1 126 ? 8.102 -0.723 -1.108 1 69.75 126 LEU B C 1
ATOM 2217 O O . LEU B 1 126 ? 7.98 -0.05 -0.082 1 69.75 126 LEU B O 1
ATOM 2221 N N . GLN B 1 127 ? 9.07 -0.564 -1.938 1 73.38 127 GLN B N 1
ATOM 2222 C CA . GLN B 1 127 ? 10.102 0.441 -1.705 1 73.38 127 GLN B CA 1
ATOM 2223 C C . GLN B 1 127 ? 9.508 1.847 -1.702 1 73.38 127 GLN B C 1
ATOM 2225 O O . GLN B 1 127 ? 9.836 2.664 -0.842 1 73.38 127 GLN B O 1
ATOM 2230 N N . TYR B 1 128 ? 8.695 2.064 -2.631 1 70.56 128 TYR B N 1
ATOM 2231 C CA . TYR B 1 128 ? 8.039 3.367 -2.73 1 70.56 128 TYR B CA 1
ATOM 2232 C C . TYR B 1 128 ? 7.16 3.629 -1.515 1 70.56 128 TYR B C 1
ATOM 2234 O O . TYR B 1 128 ? 7.176 4.727 -0.953 1 70.56 128 TYR B O 1
ATOM 2242 N N . THR B 1 129 ? 6.328 2.672 -1.15 1 68.5 129 THR B N 1
ATOM 2243 C CA . THR B 1 129 ? 5.449 2.777 0.008 1 68.5 129 THR B CA 1
ATOM 2244 C C . THR B 1 129 ? 6.25 3.084 1.271 1 68.5 129 THR B C 1
ATOM 2246 O O . THR B 1 129 ? 5.879 3.967 2.047 1 68.5 129 THR B O 1
ATOM 2249 N N . ARG B 1 130 ? 7.332 2.445 1.404 1 68.69 130 ARG B N 1
ATOM 2250 C CA . ARG B 1 130 ? 8.195 2.666 2.561 1 68.69 130 ARG B CA 1
ATOM 2251 C C . ARG B 1 130 ? 8.734 4.094 2.578 1 68.69 130 ARG B C 1
ATOM 2253 O O . ARG B 1 130 ? 8.758 4.742 3.627 1 68.69 130 ARG B O 1
ATOM 2260 N N . ARG B 1 131 ? 9.141 4.527 1.471 1 70.69 131 ARG B N 1
ATOM 2261 C CA . ARG B 1 131 ? 9.664 5.887 1.369 1 70.69 131 ARG B CA 1
ATOM 2262 C C . ARG B 1 131 ? 8.586 6.914 1.691 1 70.69 131 ARG B C 1
ATOM 2264 O O . ARG B 1 131 ? 8.844 7.879 2.414 1 70.69 131 ARG B O 1
ATOM 2271 N N . THR B 1 132 ? 7.516 6.652 1.091 1 66.31 132 THR B N 1
ATOM 2272 C CA . THR B 1 132 ? 6.406 7.582 1.281 1 66.31 132 THR B CA 1
ATOM 2273 C C . THR B 1 132 ? 5.957 7.598 2.74 1 66.31 132 THR B C 1
ATOM 2275 O O . THR B 1 132 ? 5.727 8.664 3.311 1 66.31 132 THR B O 1
ATOM 2278 N N . LEU B 1 133 ? 5.926 6.457 3.283 1 63.28 133 LEU B N 1
ATOM 2279 C CA . LEU B 1 133 ? 5.5 6.344 4.672 1 63.28 133 LEU B CA 1
ATOM 2280 C C . LEU B 1 133 ? 6.535 6.949 5.613 1 63.28 133 LEU B C 1
ATOM 2282 O O . LEU B 1 133 ? 6.184 7.582 6.609 1 63.28 133 LEU B O 1
ATOM 2286 N N . ASN B 1 134 ? 7.758 6.68 5.297 1 68.25 134 ASN B N 1
ATOM 2287 C CA . ASN B 1 134 ? 8.82 7.289 6.09 1 68.25 134 ASN B CA 1
ATOM 2288 C C . ASN B 1 134 ? 8.758 8.812 6.031 1 68.25 134 ASN B C 1
ATOM 2290 O O . ASN B 1 134 ? 9 9.484 7.035 1 68.25 134 ASN B O 1
ATOM 2294 N N . ALA B 1 135 ? 8.391 9.234 4.922 1 65.81 135 ALA B N 1
ATOM 2295 C CA . ALA B 1 135 ? 8.25 10.68 4.762 1 65.81 135 ALA B CA 1
ATOM 2296 C C . ALA B 1 135 ? 7.09 11.211 5.602 1 65.81 135 ALA B C 1
ATOM 2298 O O . ALA B 1 135 ? 7.191 12.289 6.203 1 65.81 135 ALA B O 1
ATOM 2299 N N . LEU B 1 136 ? 6.156 10.375 5.648 1 61.75 136 LEU B N 1
ATOM 2300 C CA . LEU B 1 136 ? 4.988 10.773 6.43 1 61.75 136 LEU B CA 1
ATOM 2301 C C . LEU B 1 136 ? 5.293 10.734 7.922 1 61.75 136 LEU B C 1
ATOM 2303 O O . LEU B 1 136 ? 4.863 11.617 8.672 1 61.75 136 LEU B O 1
ATOM 2307 N N . HIS B 1 137 ? 5.953 9.648 8.32 1 60.12 137 HIS B N 1
ATOM 2308 C CA . HIS B 1 137 ? 6.305 9.508 9.734 1 60.12 137 HIS B CA 1
ATOM 2309 C C . HIS B 1 137 ? 7.266 10.609 10.172 1 60.12 137 HIS B C 1
ATOM 2311 O O . HIS B 1 137 ? 7.148 11.133 11.281 1 60.12 137 HIS B O 1
ATOM 2317 N N . SER B 1 138 ? 8.133 10.852 9.367 1 58.34 138 SER B N 1
ATOM 2318 C CA . SER B 1 138 ? 9.078 11.922 9.695 1 58.34 138 SER B CA 1
ATOM 2319 C C . SER B 1 138 ? 8.375 13.273 9.766 1 58.34 138 SER B C 1
ATOM 2321 O O . SER B 1 138 ? 8.719 14.117 10.594 1 58.34 138 SER B O 1
ATOM 2323 N N . ALA B 1 139 ? 7.43 13.328 8.984 1 52.78 139 ALA B N 1
ATOM 2324 C CA . ALA B 1 139 ? 6.656 14.57 9 1 52.78 139 ALA B CA 1
ATOM 2325 C C . ALA B 1 139 ? 5.719 14.617 10.203 1 52.78 139 ALA B C 1
ATOM 2327 O O . ALA B 1 139 ? 5.453 15.695 10.742 1 52.78 139 ALA B O 1
ATOM 2328 N N . ALA B 1 140 ? 5.285 13.445 10.609 1 51 140 ALA B N 1
ATOM 2329 C CA . ALA B 1 140 ? 4.398 13.336 11.766 1 51 140 ALA B CA 1
ATOM 2330 C C . ALA B 1 140 ? 5.145 13.672 13.062 1 51 140 ALA B C 1
ATOM 2332 O O . ALA B 1 140 ? 4.539 14.117 14.039 1 51 140 ALA B O 1
ATOM 2333 N N . GLY B 1 141 ? 6.516 13.273 13.258 1 47.06 141 GLY B N 1
ATOM 2334 C CA . GLY B 1 141 ? 7.273 13.648 14.438 1 47.06 141 GLY B CA 1
ATOM 2335 C C . GLY B 1 141 ? 7.449 15.148 14.578 1 47.06 141 GLY B C 1
ATOM 2336 O O . GLY B 1 141 ? 7.941 15.633 15.602 1 47.06 141 GLY B O 1
ATOM 2337 N N . ARG B 1 142 ? 7.418 15.828 13.609 1 46 142 ARG B N 1
ATOM 2338 C CA . ARG B 1 142 ? 7.578 17.266 13.797 1 46 142 ARG B CA 1
ATOM 2339 C C . ARG B 1 142 ? 6.297 17.891 14.336 1 46 142 ARG B C 1
ATOM 2341 O O . ARG B 1 142 ? 5.266 17.891 13.656 1 46 142 ARG B O 1
ATOM 2348 N N . PRO B 1 143 ? 6.238 17.766 15.82 1 39.69 143 PRO B N 1
ATOM 2349 C CA . PRO B 1 143 ? 5.059 18.438 16.359 1 39.69 143 PRO B CA 1
ATOM 2350 C C . PRO B 1 143 ? 4.824 19.812 15.711 1 39.69 143 PRO B C 1
ATOM 2352 O O . PRO B 1 143 ? 5.77 20.562 15.516 1 39.69 143 PRO B O 1
ATOM 2355 N N . PRO B 1 144 ? 3.783 19.969 14.859 1 41.53 144 PRO B N 1
ATOM 2356 C CA . PRO B 1 144 ? 3.66 21.359 14.43 1 41.53 144 PRO B CA 1
ATOM 2357 C C . PRO B 1 144 ? 4.02 22.344 15.539 1 41.53 144 PRO B C 1
ATOM 2359 O O . PRO B 1 144 ? 4.742 23.328 15.289 1 41.53 144 PRO B O 1
ATOM 2362 N N . LEU B 1 145 ? 3.072 22.5 16.531 1 41.22 145 LEU B N 1
ATOM 2363 C CA . LEU B 1 145 ? 2.85 23.641 17.406 1 41.22 145 LEU B CA 1
ATOM 2364 C C . LEU B 1 145 ? 3.846 23.656 18.562 1 41.22 145 LEU B C 1
ATOM 2366 O O . LEU B 1 145 ? 3.887 24.609 19.344 1 41.22 145 LEU B O 1
ATOM 2370 N N . TYR B 1 146 ? 4.363 22.469 18.906 1 37.59 146 TYR B N 1
ATOM 2371 C CA . TYR B 1 146 ? 4.926 22.625 20.234 1 37.59 146 TYR B CA 1
ATOM 2372 C C . TYR B 1 146 ? 6.277 23.328 20.188 1 37.59 146 TYR B C 1
ATOM 2374 O O . TYR B 1 146 ? 7.008 23.359 21.172 1 37.59 146 TYR B O 1
ATOM 2382 N N . ASN B 1 147 ? 6.777 23.734 19.25 1 35.84 147 ASN B N 1
ATOM 2383 C CA . ASN B 1 147 ? 8.039 24.391 19.578 1 35.84 147 ASN B CA 1
ATOM 2384 C C . ASN B 1 147 ? 7.844 25.469 20.641 1 35.84 147 ASN B C 1
ATOM 2386 O O . ASN B 1 147 ? 8.695 26.344 20.812 1 35.84 147 ASN B O 1
ATOM 2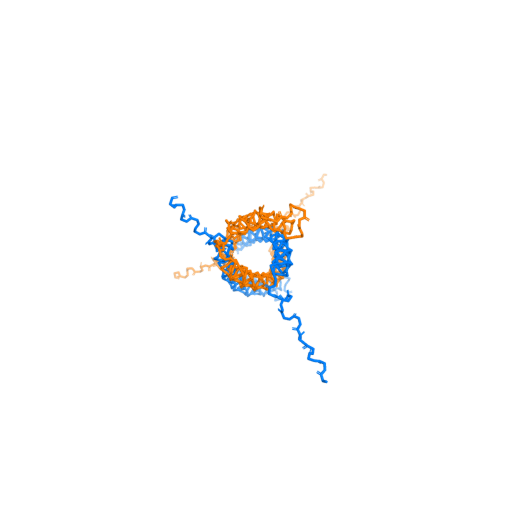390 N N . THR B 1 148 ? 6.738 25.859 21.266 1 29.98 148 THR B N 1
ATOM 2391 C CA . THR B 1 148 ? 6.977 26.906 22.266 1 29.98 148 THR B CA 1
ATOM 2392 C C . THR B 1 148 ? 7.652 26.328 23.5 1 29.98 148 THR B C 1
ATOM 2394 O O . THR B 1 148 ? 7.004 25.703 24.328 1 29.98 148 THR B O 1
ATOM 2397 N N . LYS B 1 149 ? 8.742 25.516 23.516 1 33.41 149 LYS B N 1
ATOM 2398 C CA . LYS B 1 149 ? 9.539 25.469 24.734 1 33.41 149 LYS B CA 1
ATOM 2399 C C . LYS B 1 149 ? 9.672 26.844 25.375 1 33.41 149 LYS B C 1
ATOM 2401 O O . LYS B 1 149 ? 10.211 27.766 24.75 1 33.41 149 LYS B O 1
ATOM 2406 N N . GLY B 1 150 ? 8.648 27.297 26.25 1 26.78 150 GLY B N 1
ATOM 2407 C CA . GLY B 1 150 ? 8.93 28.141 27.406 1 26.78 150 GLY B CA 1
ATOM 2408 C C . GLY B 1 150 ? 10.117 27.672 28.219 1 26.78 150 GLY B C 1
ATOM 2409 O O . GLY B 1 150 ? 10.07 26.609 28.828 1 26.78 150 GLY B O 1
ATOM 2410 N N . GLN B 1 151 ? 11.359 27.578 27.781 1 26.3 151 GLN B N 1
ATOM 2411 C CA . GLN B 1 151 ? 12.469 27.688 28.734 1 26.3 151 GLN B CA 1
ATOM 2412 C C . GLN B 1 151 ? 12.164 28.719 29.812 1 26.3 151 GLN B C 1
ATOM 2414 O O . GLN B 1 151 ? 12.023 29.906 29.531 1 26.3 151 GLN B O 1
ATOM 2419 N N . THR B 1 152 ? 11.281 28.422 30.875 1 20.91 152 THR B N 1
ATOM 2420 C CA . THR B 1 152 ? 11.547 28.938 32.219 1 20.91 152 THR B CA 1
ATOM 2421 C C . THR B 1 152 ? 12.977 28.625 32.656 1 20.91 152 THR B C 1
ATOM 2423 O O . THR B 1 152 ? 13.398 27.469 32.594 1 20.91 152 THR B O 1
ATOM 2426 N N . THR B 1 153 ? 13.914 29.625 32.375 1 19.64 153 THR B N 1
ATOM 2427 C CA . THR B 1 153 ? 14.734 29.922 33.531 1 19.64 153 THR B CA 1
ATOM 2428 C C . THR B 1 153 ? 13.852 30.297 34.719 1 19.64 153 THR B C 1
ATOM 2430 O O . THR B 1 153 ? 12.773 30.859 34.562 1 19.64 153 THR B O 1
#

Radius of gyration: 33.41 Å; Cα contacts (8 Å, |Δi|>4): 220; chains: 2; bounding box: 51×120×67 Å

InterPro domains:
  IPR007809 FlgN-like protein [PF05130] (13-152)
  IPR036679 FlgN-like superfamily [SSF140566] (13-137)

Nearest PDB structures (foldseek):
  3g6b-assembly1_B  TM=5.245E-01  e=3.814E+00  Thermotoga maritima
  3g67-assembly1_B  TM=5.069E-01  e=5.079E+00  Thermotoga maritima
  3g6b-assembly1_B  TM=5.234E-01  e=4.435E+00  Thermotoga maritima
  3g67-assembly1_B  TM=5.052E-01  e=5.495E+00  Thermotoga maritima

Solvent-accessible surface area (backbone atoms only — not comparable to full-atom values): 17027 Å² total; per-residue (Å²): 132,82,76,74,71,70,72,59,70,56,71,65,29,69,59,44,46,50,51,52,50,42,53,48,52,53,53,49,44,52,49,51,52,50,49,47,52,56,64,69,60,54,61,56,65,59,49,52,52,49,50,52,52,50,50,53,49,51,53,50,48,54,53,49,50,51,52,52,29,51,49,28,47,74,71,75,34,52,58,61,69,66,17,51,50,55,52,34,70,75,40,60,73,81,31,68,54,38,50,50,50,54,49,40,54,52,50,52,52,49,42,53,52,52,48,52,51,45,50,52,49,49,53,51,49,50,53,49,51,49,50,51,46,49,52,44,50,60,53,62,68,52,61,84,76,60,73,66,78,74,76,76,129,133,83,78,75,71,72,70,59,71,55,72,66,30,69,60,45,45,49,50,51,50,42,53,49,51,53,53,47,44,51,50,52,51,50,50,46,51,56,63,68,62,54,62,56,65,59,48,51,52,48,49,51,52,51,50,51,48,50,53,52,48,52,53,50,50,52,52,51,32,51,49,29,48,76,71,74,35,52,59,60,68,66,19,49,50,54,51,34,70,74,40,61,74,83,31,70,54,37,51,49,49,53,50,41,54,52,52,50,52,50,42,51,52,50,50,53,52,44,50,52,50,50,53,52,48,51,53,50,51,48,52,50,47,48,52,46,50,58,54,62,68,50,62,83,76,62,76,69,72,75,76,75,124

pLDDT: mean 77.63, std 20.0, range [19.64, 96.0]